Protein AF-A0A316MW71-F1 (afdb_monomer)

Structure (mmCIF, N/CA/C/O backbone):
data_AF-A0A316MW71-F1
#
_entry.id   AF-A0A316MW71-F1
#
loop_
_atom_site.group_PDB
_atom_site.id
_atom_site.type_symbol
_atom_site.label_atom_id
_atom_site.label_alt_id
_atom_site.label_comp_id
_atom_site.label_asym_id
_atom_site.label_entity_id
_atom_site.label_seq_id
_atom_site.pdbx_PDB_ins_code
_atom_site.Cartn_x
_atom_site.Cartn_y
_atom_site.Cartn_z
_atom_site.occupancy
_atom_site.B_iso_or_equiv
_atom_site.auth_seq_id
_atom_site.auth_comp_id
_atom_site.auth_asym_id
_atom_site.auth_atom_id
_atom_site.pdbx_PDB_model_num
ATOM 1 N N . MET A 1 1 ? 7.288 13.071 9.349 1.00 50.22 1 MET A N 1
ATOM 2 C CA . MET A 1 1 ? 6.343 13.592 10.364 1.00 50.22 1 MET A CA 1
ATOM 3 C C . MET A 1 1 ? 4.946 13.587 9.748 1.00 50.22 1 MET A C 1
ATOM 5 O O . MET A 1 1 ? 4.820 14.077 8.633 1.00 50.22 1 MET A O 1
ATOM 9 N N . ARG A 1 2 ? 3.934 12.971 10.376 1.00 69.62 2 ARG A N 1
ATOM 10 C CA . ARG A 1 2 ? 2.557 12.986 9.843 1.00 69.62 2 ARG A CA 1
ATOM 11 C C . ARG A 1 2 ? 1.861 14.287 10.246 1.00 69.62 2 ARG A C 1
ATOM 13 O O . ARG A 1 2 ? 2.063 14.761 11.362 1.00 69.62 2 ARG A O 1
ATOM 20 N N . ASN A 1 3 ? 1.105 14.881 9.326 1.00 81.69 3 ASN A N 1
ATOM 21 C CA . ASN A 1 3 ? 0.401 16.134 9.576 1.00 81.69 3 ASN A CA 1
ATOM 22 C C . ASN A 1 3 ? -0.842 15.856 10.434 1.00 81.69 3 ASN A C 1
ATOM 24 O O . ASN A 1 3 ? -1.667 15.034 10.049 1.00 81.69 3 ASN A O 1
ATOM 28 N N . VAL A 1 4 ? -0.943 16.516 11.584 1.00 87.50 4 VAL A N 1
ATOM 29 C CA . VAL A 1 4 ? -2.042 16.375 12.553 1.00 87.50 4 VAL A CA 1
ATOM 30 C C . VAL A 1 4 ? -2.410 17.751 13.093 1.00 87.50 4 VAL A C 1
ATOM 32 O O . VAL A 1 4 ? -1.572 18.668 13.090 1.00 87.50 4 VAL A O 1
ATOM 35 N N . SER A 1 5 ? -3.644 17.904 13.569 1.00 90.62 5 SER A N 1
ATOM 36 C CA . SER A 1 5 ? -4.116 19.194 14.069 1.00 90.62 5 SER A CA 1
ATOM 37 C C . SER A 1 5 ? -3.374 19.645 15.335 1.00 90.62 5 SER A C 1
ATOM 39 O O . SER A 1 5 ? -2.748 18.861 16.053 1.00 90.62 5 SER A O 1
ATOM 41 N N . ASN A 1 6 ? -3.463 20.939 15.657 1.00 91.56 6 ASN A N 1
ATOM 42 C CA . ASN A 1 6 ? -2.977 21.429 16.950 1.00 91.56 6 ASN A CA 1
ATOM 43 C C . ASN A 1 6 ? -3.787 20.833 18.112 1.00 91.56 6 ASN A C 1
ATOM 45 O O . ASN A 1 6 ? -3.214 20.544 19.155 1.00 91.56 6 ASN A O 1
ATOM 49 N N . GLY A 1 7 ? -5.088 20.580 17.918 1.00 91.19 7 GLY A N 1
ATOM 50 C CA . GLY A 1 7 ? -5.926 19.891 18.903 1.00 91.19 7 GLY A CA 1
ATOM 51 C C . GLY A 1 7 ? -5.411 18.483 19.206 1.00 91.19 7 GLY A C 1
ATOM 52 O O . GLY A 1 7 ? -5.312 18.108 20.375 1.00 91.19 7 GLY A O 1
ATOM 53 N N . PHE A 1 8 ? -4.982 17.750 18.175 1.00 91.31 8 PHE A N 1
ATOM 54 C CA . PHE A 1 8 ? -4.322 16.453 18.315 1.00 91.31 8 PHE A CA 1
ATOM 55 C C . PHE A 1 8 ? -3.050 16.564 19.150 1.00 91.31 8 PHE A C 1
ATOM 57 O O . PHE A 1 8 ? -2.921 15.868 20.154 1.00 91.31 8 PHE A O 1
ATOM 64 N N . LYS A 1 9 ? -2.134 17.470 18.776 1.00 91.25 9 LYS A N 1
ATOM 65 C CA . LYS A 1 9 ? -0.856 17.676 19.484 1.00 91.25 9 LYS A CA 1
ATOM 66 C C . LYS A 1 9 ? -1.071 18.025 20.957 1.00 91.25 9 LYS A C 1
ATOM 68 O O . LYS A 1 9 ? -0.467 17.382 21.810 1.00 91.25 9 LYS A O 1
ATOM 73 N N . ASN A 1 10 ? -1.973 18.965 21.239 1.00 92.69 10 ASN A N 1
ATOM 74 C CA . ASN A 1 10 ? -2.285 19.422 22.594 1.00 92.69 10 ASN A CA 1
ATOM 75 C C . ASN A 1 10 ? -2.920 18.306 23.434 1.00 92.69 10 ASN A C 1
ATOM 77 O O . ASN A 1 10 ? -2.501 18.053 24.559 1.00 92.69 10 ASN A O 1
ATOM 81 N N . THR A 1 11 ? -3.901 17.582 22.883 1.00 91.56 11 THR A N 1
ATOM 82 C CA . THR A 1 11 ? -4.542 16.462 23.598 1.00 91.56 11 THR A CA 1
ATOM 83 C C . THR A 1 11 ? -3.527 15.355 23.890 1.00 91.56 11 THR A C 1
ATOM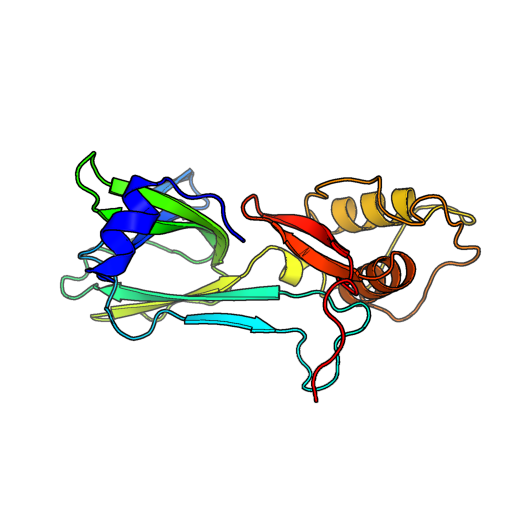 85 O O . THR A 1 11 ? -3.557 14.741 24.958 1.00 91.56 11 THR A O 1
ATOM 88 N N . MET A 1 12 ? -2.570 15.151 22.980 1.00 91.75 12 MET A N 1
ATOM 89 C CA . MET A 1 12 ? -1.476 14.199 23.143 1.00 91.75 12 MET A CA 1
ATOM 90 C C . MET A 1 12 ? -0.615 14.497 24.382 1.00 91.75 12 MET A C 1
ATOM 92 O O . MET A 1 12 ? -0.067 13.572 24.972 1.00 91.75 12 MET A O 1
ATOM 96 N N . GLU A 1 13 ? -0.471 15.753 24.806 1.00 91.56 13 GLU A N 1
ATOM 97 C CA . GLU A 1 13 ? 0.353 16.101 25.975 1.00 91.56 13 GLU A CA 1
ATOM 98 C C . GLU A 1 13 ? -0.141 15.439 27.269 1.00 91.56 13 GLU A C 1
ATOM 100 O O . GLU A 1 13 ? 0.659 15.157 28.160 1.00 91.56 13 GLU A O 1
ATOM 105 N N . THR A 1 14 ? -1.441 15.138 27.352 1.00 91.25 14 THR A N 1
ATOM 106 C CA . THR A 1 14 ? -2.078 14.576 28.554 1.00 91.25 14 THR A CA 1
ATOM 107 C C . THR A 1 14 ? -2.676 13.187 28.344 1.00 91.25 14 THR A C 1
ATOM 109 O O . THR A 1 14 ? -2.780 12.425 29.307 1.00 91.25 14 THR A O 1
ATOM 112 N N . ARG A 1 15 ? -3.048 12.822 27.110 1.00 90.94 15 ARG A N 1
ATOM 113 C CA . ARG A 1 15 ? -3.657 11.523 26.794 1.00 90.94 15 ARG A CA 1
ATOM 114 C C . ARG A 1 15 ? -2.961 10.815 25.637 1.00 90.94 15 ARG A C 1
ATOM 116 O O . ARG A 1 15 ? -2.409 11.436 24.735 1.00 90.94 15 ARG A O 1
ATOM 123 N N . ARG A 1 16 ? -3.004 9.484 25.663 1.00 87.19 16 ARG A N 1
ATOM 124 C CA . ARG A 1 16 ? -2.445 8.592 24.628 1.00 87.19 16 ARG A CA 1
ATOM 125 C C . ARG A 1 16 ? -3.399 7.429 24.318 1.00 87.19 16 ARG A C 1
ATOM 127 O O . ARG A 1 16 ? -2.958 6.364 23.899 1.00 87.19 16 ARG A O 1
ATOM 134 N N . ASP A 1 17 ? -4.693 7.606 24.575 1.00 88.19 17 ASP A N 1
ATOM 135 C CA . ASP A 1 17 ? -5.758 6.610 24.398 1.00 88.19 17 ASP A CA 1
ATOM 136 C C . ASP A 1 17 ? -6.209 6.493 22.932 1.00 88.19 17 ASP A C 1
ATOM 138 O O . ASP A 1 17 ? -7.394 6.577 22.609 1.00 88.19 17 ASP A O 1
ATOM 142 N N . PHE A 1 18 ? -5.243 6.295 22.034 1.00 89.31 18 PHE A N 1
ATOM 143 C CA . PHE A 1 18 ? -5.508 6.032 20.624 1.00 89.31 18 PHE A CA 1
ATOM 144 C C . PHE A 1 18 ? -6.230 4.697 20.435 1.00 89.31 18 PHE A C 1
ATOM 146 O O . PHE A 1 18 ? -6.027 3.747 21.195 1.00 89.31 18 PHE A O 1
ATOM 153 N N . TYR A 1 19 ? -7.022 4.600 19.373 1.00 89.06 19 TYR A N 1
ATOM 154 C CA . TYR A 1 19 ? -7.657 3.348 18.971 1.00 89.06 19 TYR A CA 1
ATOM 155 C C . TYR A 1 19 ? -7.616 3.171 17.456 1.00 89.06 19 TYR A C 1
ATOM 157 O O . TYR A 1 19 ? -7.348 4.108 16.709 1.00 89.06 19 TYR A O 1
ATOM 165 N N . SER A 1 20 ? -7.837 1.939 17.006 1.00 90.19 20 SER A N 1
ATOM 166 C CA . SER A 1 20 ? -7.873 1.611 15.581 1.00 90.19 20 SER A CA 1
ATOM 167 C C . SER A 1 20 ? -9.304 1.615 15.059 1.00 90.19 20 SER A C 1
ATOM 169 O O . SER A 1 20 ? -10.229 1.192 15.756 1.00 90.19 20 SER A O 1
ATOM 171 N N . ARG A 1 21 ? -9.465 2.045 13.810 1.00 93.50 21 ARG A N 1
ATOM 172 C CA . ARG A 1 21 ? -10.666 1.815 13.005 1.00 93.50 21 ARG A CA 1
ATOM 173 C C . ARG A 1 21 ? -10.240 1.192 11.686 1.00 93.50 21 ARG A C 1
ATOM 175 O O . ARG A 1 21 ? -9.280 1.658 11.077 1.00 93.50 21 ARG A O 1
ATOM 182 N N . ALA A 1 22 ? -10.936 0.157 11.241 1.00 94.62 22 ALA A N 1
ATOM 183 C CA . ALA A 1 22 ? -10.665 -0.492 9.967 1.00 94.62 22 ALA A CA 1
ATOM 184 C C . ALA A 1 22 ? -11.939 -0.575 9.135 1.00 94.62 22 ALA A C 1
ATOM 186 O O . ALA A 1 22 ? -13.009 -0.885 9.657 1.00 94.62 22 ALA A O 1
ATOM 187 N N . VAL A 1 23 ? -11.809 -0.310 7.842 1.00 96.25 23 VAL A N 1
ATOM 188 C CA . VAL A 1 23 ? -12.887 -0.476 6.867 1.00 96.25 23 VAL A CA 1
ATOM 189 C C . VAL A 1 23 ? -12.460 -1.567 5.904 1.00 96.25 23 VAL A C 1
ATOM 191 O O . VAL A 1 23 ? -11.527 -1.358 5.131 1.00 96.25 23 VAL A O 1
ATOM 194 N N . PHE A 1 24 ? -13.109 -2.721 5.991 1.00 95.25 24 PHE A N 1
ATOM 195 C CA . PHE A 1 24 ? -12.932 -3.832 5.069 1.00 95.25 24 PHE A CA 1
ATOM 196 C C . PHE A 1 24 ? -13.889 -3.680 3.894 1.00 95.25 24 PHE A C 1
ATOM 198 O O . PHE A 1 24 ? -15.068 -3.400 4.106 1.00 95.25 24 PHE A O 1
ATOM 205 N N . THR A 1 25 ? -13.386 -3.920 2.688 1.00 96.75 25 THR A N 1
ATOM 206 C CA . THR A 1 25 ? -14.177 -4.088 1.467 1.00 96.75 25 THR A CA 1
ATOM 207 C C . THR A 1 25 ? -13.874 -5.467 0.901 1.00 96.75 25 THR A C 1
ATOM 209 O O . THR A 1 25 ? -12.726 -5.755 0.541 1.00 96.75 25 THR A O 1
ATOM 212 N N . PHE A 1 26 ? -14.892 -6.319 0.862 1.00 94.44 26 PHE A N 1
ATOM 213 C CA . PHE A 1 26 ? -14.798 -7.705 0.417 1.00 94.44 26 PHE A CA 1
ATOM 214 C C . PHE A 1 26 ? -14.839 -7.805 -1.118 1.00 94.44 26 PHE A C 1
ATOM 216 O O . PHE A 1 26 ? -15.263 -6.859 -1.788 1.00 94.44 26 PHE A O 1
ATOM 223 N N . PRO A 1 27 ? -14.390 -8.930 -1.710 1.00 92.69 27 PRO A N 1
ATOM 224 C CA . PRO A 1 27 ? -14.367 -9.101 -3.167 1.00 92.69 27 PRO A CA 1
ATOM 225 C C . PRO A 1 27 ? -15.732 -8.986 -3.864 1.00 92.69 27 PRO A C 1
ATOM 227 O O . PRO A 1 27 ? -15.785 -8.660 -5.048 1.00 92.69 27 PRO A O 1
ATOM 230 N N . ASP A 1 28 ? -16.825 -9.253 -3.151 1.00 92.56 28 ASP A N 1
ATOM 231 C CA . ASP A 1 28 ? -18.207 -9.086 -3.622 1.00 92.56 28 ASP A CA 1
ATOM 232 C C . ASP A 1 28 ? -18.717 -7.633 -3.539 1.00 92.56 28 ASP A C 1
ATOM 234 O O . ASP A 1 28 ? -19.776 -7.319 -4.083 1.00 92.56 28 ASP A O 1
ATOM 238 N N . GLY A 1 29 ? -17.938 -6.734 -2.931 1.00 92.19 29 GLY A N 1
ATOM 239 C CA . GLY A 1 29 ? -18.254 -5.319 -2.756 1.00 92.19 29 GLY A CA 1
ATOM 240 C C . GLY A 1 29 ? -18.885 -4.973 -1.407 1.00 92.19 29 GLY A C 1
ATOM 241 O O . GLY A 1 29 ? -19.092 -3.782 -1.142 1.00 92.19 29 GLY A O 1
ATOM 242 N N . ASP A 1 30 ? -19.153 -5.961 -0.549 1.00 93.44 30 ASP A N 1
ATOM 243 C CA . ASP A 1 30 ? -19.664 -5.703 0.793 1.00 93.44 30 ASP A CA 1
ATOM 244 C C . ASP A 1 30 ? -18.623 -4.972 1.644 1.00 93.44 30 ASP A C 1
ATOM 246 O O . ASP A 1 30 ? -17.412 -5.070 1.429 1.00 93.44 30 ASP A O 1
ATOM 250 N N . ASN A 1 31 ? -19.099 -4.205 2.628 1.00 95.12 31 ASN A N 1
ATOM 251 C CA . ASN A 1 31 ? -18.239 -3.434 3.517 1.00 95.12 31 ASN A CA 1
ATOM 252 C C . ASN A 1 31 ? -18.507 -3.767 4.984 1.00 95.12 31 ASN A C 1
ATOM 254 O O . ASN A 1 31 ? -19.655 -3.784 5.424 1.00 95.12 31 ASN A O 1
ATOM 258 N N . LEU A 1 32 ? -17.434 -3.923 5.760 1.00 94.56 32 LEU A N 1
ATOM 259 C CA . LEU A 1 32 ? -17.479 -4.092 7.212 1.00 94.56 32 LEU A CA 1
ATOM 260 C C . LEU A 1 32 ? -16.589 -3.043 7.877 1.00 94.56 32 LEU A C 1
ATOM 262 O O . LEU A 1 32 ? -15.394 -2.957 7.607 1.00 94.56 32 LEU A O 1
ATOM 266 N N . THR A 1 33 ? -17.168 -2.243 8.770 1.00 95.31 33 THR A N 1
ATOM 267 C CA . THR A 1 33 ? -16.415 -1.267 9.568 1.00 95.31 33 THR A CA 1
ATOM 268 C C . THR A 1 33 ? -16.252 -1.781 10.989 1.00 95.31 33 THR A C 1
ATOM 270 O O . THR A 1 33 ? -17.240 -2.032 11.672 1.00 95.31 33 THR A O 1
ATOM 273 N N . LEU A 1 34 ? -15.003 -1.896 11.431 1.00 93.00 34 LEU A N 1
ATOM 274 C CA . LEU A 1 34 ? -14.622 -2.278 12.788 1.00 93.00 34 LEU A CA 1
ATOM 275 C C . LEU A 1 34 ? -14.019 -1.067 13.502 1.00 93.00 34 LEU A C 1
ATOM 277 O O . LEU A 1 34 ? -13.207 -0.343 12.918 1.00 93.00 34 LEU A O 1
ATOM 281 N N . GLY A 1 35 ? -14.407 -0.838 14.753 1.00 89.62 35 GLY A N 1
ATOM 282 C CA . GLY A 1 35 ? -13.963 0.293 15.557 1.00 89.62 35 GLY A CA 1
ATOM 283 C C . GLY A 1 35 ? -13.361 -0.133 16.892 1.00 89.62 35 GLY A C 1
ATOM 284 O O . GLY A 1 35 ? -12.842 -1.235 17.068 1.00 89.62 35 GLY A O 1
ATOM 285 N N . LYS A 1 36 ? -13.422 0.789 17.857 1.00 86.94 36 LYS A N 1
ATOM 286 C CA . LYS A 1 36 ? -12.770 0.669 19.167 1.00 86.94 36 LYS A CA 1
ATOM 287 C C . LYS A 1 36 ? -13.164 -0.590 19.948 1.00 86.94 36 LYS A C 1
ATOM 289 O O . LYS A 1 36 ? -12.326 -1.120 20.667 1.00 86.94 36 LYS A O 1
ATOM 294 N N . SER A 1 37 ? -14.414 -1.045 19.845 1.00 84.31 37 SER A N 1
ATOM 295 C CA . SER A 1 37 ? -14.918 -2.219 20.573 1.00 84.31 37 SER A CA 1
ATOM 296 C C . SER A 1 37 ? -14.548 -3.554 19.928 1.00 84.31 37 SER A C 1
ATOM 298 O O . SER A 1 37 ? -14.568 -4.582 20.605 1.00 84.31 37 SER A O 1
ATOM 300 N N . GLU A 1 38 ? -14.203 -3.549 18.642 1.00 80.06 38 GLU A N 1
ATOM 301 C CA . GLU A 1 38 ? -13.959 -4.762 17.860 1.00 80.06 38 GLU A CA 1
ATOM 302 C C . GLU A 1 38 ? -12.482 -5.177 17.862 1.00 80.06 38 GLU A C 1
ATOM 304 O O . GLU A 1 38 ? -12.186 -6.359 17.681 1.00 80.06 38 GLU A O 1
ATOM 309 N N . PHE A 1 39 ? -11.560 -4.238 18.098 1.00 74.06 39 PHE A N 1
ATOM 310 C CA . PHE A 1 39 ? -10.125 -4.512 18.175 1.00 74.06 39 PHE A CA 1
ATOM 311 C C . PHE A 1 39 ? -9.659 -4.761 19.610 1.00 74.06 39 PHE A C 1
ATOM 313 O O . PHE A 1 39 ? -9.840 -3.925 20.496 1.00 74.06 39 PHE A O 1
ATOM 320 N N . SER A 1 40 ? -8.986 -5.893 19.840 1.00 54.34 40 SER A N 1
ATOM 321 C CA . SER A 1 40 ? -8.320 -6.141 21.121 1.00 54.34 40 SER A CA 1
ATOM 322 C C . SER A 1 40 ? -7.097 -5.230 21.293 1.00 54.34 40 SER A C 1
ATOM 324 O O . SER A 1 40 ? -6.315 -5.030 20.366 1.00 54.34 40 SER A O 1
ATOM 326 N N . ILE A 1 41 ? -6.899 -4.710 22.511 1.00 42.22 41 ILE A N 1
ATOM 327 C CA . ILE A 1 41 ? -5.781 -3.815 22.884 1.00 42.22 41 ILE A CA 1
ATOM 328 C C . ILE A 1 41 ? -4.405 -4.507 22.728 1.00 42.22 41 ILE A C 1
ATOM 330 O O . ILE A 1 41 ? -3.379 -3.843 22.615 1.00 42.22 41 ILE A O 1
ATOM 334 N N . SER A 1 42 ? -4.367 -5.840 22.665 1.00 40.91 42 SER A N 1
ATOM 335 C CA . SER A 1 42 ? -3.160 -6.646 22.452 1.00 40.91 42 SER A CA 1
ATOM 336 C C . SER A 1 42 ? -3.255 -7.459 21.158 1.00 40.91 42 SER A C 1
ATOM 338 O O . SER A 1 42 ? -4.266 -8.126 20.937 1.00 40.91 42 SER A O 1
ATOM 340 N N . GLY A 1 43 ? -2.195 -7.443 20.342 1.00 35.28 43 GLY A N 1
ATOM 341 C CA . GLY A 1 43 ? -2.045 -8.298 19.151 1.00 35.28 43 GLY A CA 1
ATOM 342 C C . GLY A 1 43 ? -1.989 -7.560 17.810 1.00 35.28 43 GLY A C 1
ATOM 343 O O . GLY A 1 43 ? -1.575 -8.155 16.820 1.00 35.28 43 GLY A O 1
ATOM 344 N N . ASN A 1 44 ? -2.329 -6.269 17.776 1.00 44.34 44 ASN A N 1
ATOM 345 C CA . ASN A 1 44 ? -2.184 -5.460 16.568 1.00 44.34 44 ASN A CA 1
ATOM 346 C C . ASN A 1 44 ? -0.767 -4.881 16.509 1.00 44.34 44 ASN A C 1
ATOM 348 O O . ASN A 1 44 ? -0.358 -4.113 17.380 1.00 44.34 44 ASN A O 1
ATOM 352 N N . GLY A 1 45 ? -0.013 -5.277 15.490 1.00 43.44 45 GLY A N 1
ATOM 353 C CA . GLY A 1 45 ? 1.341 -4.803 15.233 1.00 43.44 45 GLY A CA 1
ATOM 354 C C . GLY A 1 45 ? 1.479 -4.404 13.773 1.00 43.44 45 GLY A C 1
ATOM 355 O O . GLY A 1 45 ? 0.966 -5.095 12.8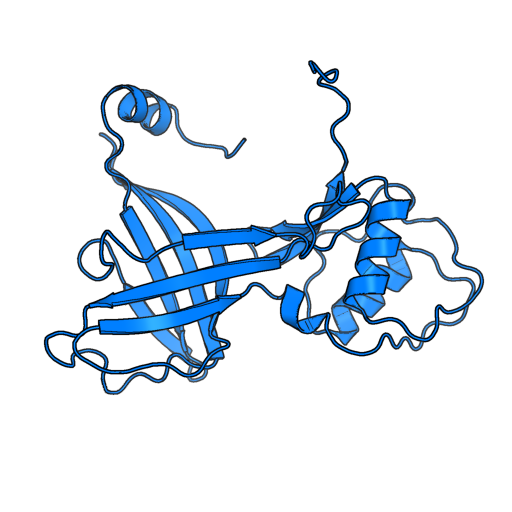93 1.00 43.44 45 GLY A O 1
ATOM 356 N N . ILE A 1 46 ? 2.164 -3.288 13.536 1.00 50.81 46 ILE A N 1
ATOM 357 C CA . ILE A 1 46 ? 2.668 -2.919 12.215 1.00 50.81 46 ILE A CA 1
ATOM 358 C C . ILE A 1 46 ? 4.145 -3.277 12.226 1.00 50.81 46 ILE A C 1
ATOM 360 O O . ILE A 1 46 ? 4.892 -2.783 13.074 1.00 50.81 46 ILE A O 1
ATOM 364 N N . VAL A 1 47 ? 4.554 -4.149 11.313 1.00 56.31 47 VAL A N 1
ATOM 365 C CA . VAL A 1 47 ? 5.971 -4.413 11.074 1.00 56.31 47 VAL A CA 1
ATOM 366 C C . VAL A 1 47 ? 6.342 -3.758 9.755 1.00 56.31 47 VAL A C 1
ATOM 368 O O . VAL A 1 47 ? 5.829 -4.141 8.704 1.00 56.31 47 VAL A O 1
ATOM 371 N N . ASP A 1 48 ? 7.255 -2.793 9.841 1.00 55.56 48 ASP A N 1
ATOM 372 C CA . ASP A 1 48 ? 7.955 -2.215 8.699 1.00 55.56 48 ASP A CA 1
ATOM 373 C C . ASP A 1 48 ? 9.359 -2.828 8.672 1.00 55.56 48 ASP A C 1
ATOM 375 O O . ASP A 1 48 ? 10.128 -2.683 9.626 1.00 55.56 48 ASP A O 1
ATOM 379 N N . GLY A 1 49 ? 9.707 -3.545 7.601 1.00 50.91 49 GLY A N 1
ATOM 380 C CA . GLY A 1 49 ? 10.986 -4.250 7.533 1.00 50.91 49 GLY A CA 1
ATOM 381 C C . GLY A 1 49 ? 11.518 -4.423 6.115 1.00 50.91 49 GLY A C 1
ATOM 382 O O . GLY A 1 49 ? 10.776 -4.704 5.180 1.00 50.91 49 GLY A O 1
ATOM 383 N N . ALA A 1 50 ? 12.839 -4.296 5.971 1.00 54.66 50 ALA A N 1
ATOM 384 C CA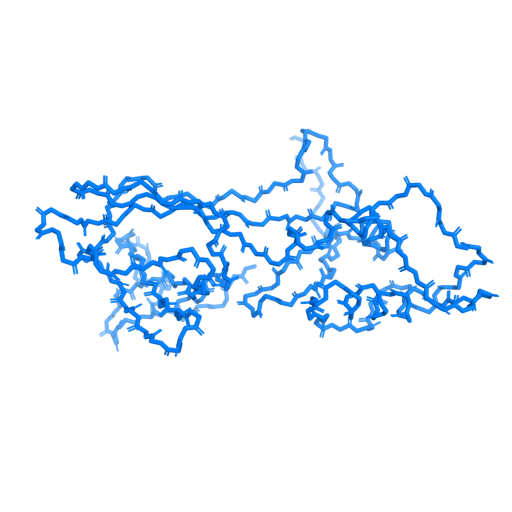 . ALA A 1 50 ? 13.573 -4.581 4.734 1.00 54.66 50 ALA A CA 1
ATOM 385 C C . ALA A 1 50 ? 13.971 -6.068 4.592 1.00 54.66 50 ALA A C 1
ATOM 387 O O . ALA A 1 50 ? 14.681 -6.430 3.660 1.00 54.66 50 ALA A O 1
ATOM 388 N N . GLY A 1 51 ? 13.579 -6.923 5.546 1.00 47.94 51 GLY A N 1
ATOM 389 C CA . GLY A 1 51 ? 13.945 -8.345 5.580 1.00 47.94 51 GLY A CA 1
ATOM 390 C C . GLY A 1 51 ? 15.395 -8.648 5.994 1.00 47.94 51 GLY A C 1
ATOM 391 O O . GLY A 1 51 ? 15.777 -9.814 6.009 1.00 47.94 51 GLY A O 1
ATOM 392 N N . SER A 1 52 ? 16.211 -7.644 6.351 1.00 45.88 52 SER A N 1
ATOM 393 C CA . SER A 1 52 ? 17.588 -7.830 6.841 1.00 45.88 52 SER A CA 1
ATOM 394 C C . SER A 1 52 ? 17.965 -6.826 7.944 1.00 45.88 52 SER A C 1
ATOM 396 O O . SER A 1 52 ? 17.414 -5.729 7.992 1.00 45.88 52 SER A O 1
ATOM 398 N N . ASN A 1 53 ? 18.919 -7.196 8.814 1.00 48.12 53 ASN A N 1
ATOM 399 C CA . ASN A 1 53 ? 19.471 -6.344 9.887 1.00 48.12 53 ASN A CA 1
ATOM 400 C C . ASN A 1 53 ? 20.602 -5.400 9.408 1.00 48.12 53 ASN A C 1
ATOM 402 O O . ASN A 1 53 ? 21.264 -4.768 10.230 1.00 48.12 53 ASN A O 1
ATOM 406 N N . ALA A 1 54 ? 20.881 -5.342 8.101 1.00 52.03 54 ALA A N 1
ATOM 407 C CA . ALA A 1 54 ? 21.889 -4.455 7.517 1.00 52.03 54 ALA A CA 1
ATOM 408 C C . ALA A 1 54 ? 21.265 -3.103 7.135 1.00 52.03 54 ALA A C 1
ATOM 410 O O . ALA A 1 54 ? 20.056 -3.027 6.928 1.00 52.03 54 ALA A O 1
ATOM 411 N N . PHE A 1 55 ? 22.076 -2.041 7.018 1.00 54.59 55 PHE A N 1
ATOM 412 C CA . PHE A 1 55 ? 21.596 -0.737 6.545 1.00 54.59 55 PHE A CA 1
ATOM 413 C C . PHE A 1 55 ? 20.952 -0.912 5.157 1.00 54.59 55 PHE A C 1
ATOM 415 O O . PHE A 1 55 ? 21.660 -1.284 4.215 1.00 54.59 55 PHE A O 1
ATOM 422 N N . PRO A 1 56 ? 19.629 -0.715 5.015 1.00 62.50 56 PRO A N 1
ATOM 423 C CA . PRO A 1 56 ? 18.943 -1.041 3.778 1.00 62.50 56 PRO A CA 1
ATOM 424 C C . PRO A 1 56 ? 19.278 0.009 2.719 1.00 62.50 56 PRO A C 1
ATOM 426 O O . PRO A 1 56 ? 18.756 1.124 2.760 1.00 62.50 56 PRO A O 1
ATOM 429 N N . LEU A 1 57 ? 20.162 -0.348 1.785 1.00 73.56 57 LEU A N 1
ATOM 430 C CA . LEU A 1 57 ? 20.418 0.438 0.582 1.00 73.56 57 LEU A CA 1
ATOM 431 C C . LEU A 1 57 ? 19.533 -0.075 -0.551 1.00 73.56 57 LEU A C 1
ATOM 433 O O . LEU A 1 57 ? 19.706 -1.208 -0.994 1.00 73.56 57 LEU A O 1
ATOM 437 N N . GLY A 1 58 ? 18.592 0.748 -1.016 1.00 81.12 58 GLY A N 1
ATOM 438 C CA . GLY A 1 58 ? 17.659 0.353 -2.070 1.00 81.12 58 GLY A CA 1
ATOM 439 C C . GLY A 1 58 ? 16.716 -0.760 -1.636 1.00 81.12 58 GLY A C 1
ATOM 440 O O . GLY A 1 58 ? 16.400 -1.643 -2.426 1.00 81.12 58 GLY A O 1
ATOM 441 N N . ALA A 1 59 ? 16.287 -0.777 -0.377 1.00 87.12 59 ALA A N 1
ATOM 442 C CA . ALA A 1 59 ? 15.297 -1.747 0.064 1.00 87.12 59 ALA A CA 1
ATOM 443 C C . ALA A 1 59 ? 13.894 -1.374 -0.413 1.00 87.12 59 ALA A C 1
ATOM 445 O O . ALA A 1 59 ? 13.548 -0.199 -0.559 1.00 87.12 59 ALA A O 1
ATOM 446 N N . VAL A 1 60 ? 13.064 -2.402 -0.571 1.00 91.25 60 VAL A N 1
ATOM 447 C CA . VAL A 1 60 ? 11.620 -2.266 -0.765 1.00 91.25 60 VAL A CA 1
ATOM 448 C C . VAL A 1 60 ? 10.935 -2.639 0.544 1.00 91.25 60 VAL A C 1
ATOM 450 O O . VAL A 1 60 ? 10.885 -3.812 0.920 1.00 91.25 60 VAL A O 1
ATOM 453 N N . ILE A 1 61 ? 10.472 -1.624 1.269 1.00 88.81 61 ILE A N 1
ATOM 454 C CA . ILE A 1 61 ? 9.946 -1.743 2.630 1.00 88.81 61 ILE A CA 1
ATOM 455 C C . ILE A 1 61 ? 8.473 -2.133 2.550 1.00 88.81 61 ILE A C 1
ATOM 457 O O . ILE A 1 61 ? 7.623 -1.275 2.313 1.00 88.81 61 ILE A O 1
ATOM 461 N N . ALA A 1 62 ? 8.194 -3.420 2.752 1.00 87.56 62 ALA A N 1
ATOM 462 C CA . ALA A 1 62 ? 6.835 -3.939 2.860 1.00 87.56 62 ALA A CA 1
ATOM 463 C C . ALA A 1 62 ? 6.258 -3.652 4.245 1.00 87.56 62 ALA A C 1
ATOM 465 O O . ALA A 1 62 ? 6.968 -3.765 5.251 1.00 87.56 62 ALA A O 1
ATOM 466 N N . LYS A 1 63 ? 4.962 -3.344 4.286 1.00 87.38 63 LYS A N 1
ATOM 467 C CA . LYS A 1 63 ? 4.206 -3.227 5.532 1.00 87.38 63 LYS A CA 1
ATOM 468 C C . LYS A 1 63 ? 3.299 -4.432 5.704 1.00 87.38 63 LYS A C 1
ATOM 470 O O . LYS A 1 63 ? 2.560 -4.805 4.790 1.00 87.38 63 LYS A O 1
ATOM 475 N N . GLN A 1 64 ? 3.317 -4.999 6.901 1.00 87.69 64 GLN A N 1
ATOM 476 C CA . GLN A 1 64 ? 2.385 -6.040 7.314 1.00 87.69 64 GLN A CA 1
ATOM 477 C C . GLN A 1 64 ? 1.631 -5.596 8.564 1.00 87.69 64 GLN A C 1
ATOM 479 O O . GLN A 1 64 ? 2.221 -5.049 9.498 1.00 87.69 64 GLN A O 1
ATOM 484 N N . VAL A 1 65 ? 0.329 -5.872 8.583 1.00 87.94 65 VAL A N 1
ATOM 485 C CA . VAL A 1 65 ? -0.558 -5.644 9.722 1.00 87.94 65 VAL A CA 1
ATOM 486 C C . VAL A 1 65 ? -1.175 -6.968 10.138 1.00 87.94 65 VAL A C 1
ATOM 488 O O . VAL A 1 65 ? -1.728 -7.692 9.312 1.00 87.94 65 VAL A O 1
ATOM 491 N N . THR A 1 66 ? -1.102 -7.276 11.429 1.00 88.00 66 THR A N 1
ATOM 492 C CA . THR A 1 66 ? -1.898 -8.355 12.030 1.00 88.00 66 THR A CA 1
ATOM 493 C C . THR A 1 66 ? -3.119 -7.751 12.704 1.00 88.00 66 THR A C 1
ATOM 495 O O . THR A 1 66 ? -2.983 -6.792 13.463 1.00 88.00 66 THR A O 1
ATOM 498 N N . PHE A 1 67 ? -4.292 -8.315 12.433 1.00 86.44 67 PHE A N 1
ATOM 499 C CA . PHE A 1 67 ? -5.546 -7.936 13.070 1.00 86.44 67 PHE A CA 1
ATOM 500 C C . PHE A 1 67 ? -6.006 -9.033 14.025 1.00 86.44 67 PHE A C 1
ATOM 502 O O . PHE A 1 67 ? -5.987 -10.215 13.679 1.00 86.44 67 PHE A O 1
ATOM 509 N N . SER A 1 68 ? -6.459 -8.620 15.207 1.00 88.38 68 SER A N 1
ATOM 510 C CA . SER A 1 68 ? -7.147 -9.463 16.185 1.00 88.38 68 SER A CA 1
ATOM 511 C C . SER A 1 68 ? -8.543 -8.892 16.444 1.00 88.38 68 SER A C 1
ATOM 513 O O . SER A 1 68 ? -8.687 -7.831 17.060 1.00 88.38 68 SER A O 1
ATOM 515 N N . ILE A 1 69 ? -9.560 -9.572 15.912 1.00 89.00 69 ILE A N 1
ATOM 516 C CA . ILE A 1 69 ? -10.956 -9.120 15.875 1.00 89.00 69 ILE A CA 1
ATOM 517 C C . ILE A 1 69 ? -11.775 -9.941 16.871 1.00 89.00 69 ILE A C 1
ATOM 519 O O . ILE A 1 69 ? -11.769 -11.172 16.818 1.00 89.00 69 ILE A O 1
ATOM 523 N N . ASN A 1 70 ? -12.506 -9.275 17.766 1.00 88.56 70 ASN A N 1
ATOM 524 C CA . ASN A 1 70 ? -13.422 -9.952 18.682 1.00 88.56 70 ASN A CA 1
ATOM 525 C C . ASN A 1 70 ? -14.577 -10.610 17.908 1.00 88.56 70 ASN A C 1
ATOM 527 O O . ASN A 1 70 ? -15.302 -9.935 17.181 1.00 88.56 70 ASN A O 1
ATOM 531 N N . ASN A 1 71 ? -14.756 -11.915 18.100 1.00 90.19 71 ASN A N 1
ATOM 532 C CA . ASN A 1 71 ? -15.813 -12.725 17.500 1.00 90.19 71 ASN A CA 1
ATOM 533 C C . ASN A 1 71 ? -16.460 -13.652 18.552 1.00 90.19 71 ASN A C 1
ATOM 535 O O . ASN A 1 71 ? -16.854 -14.779 18.259 1.00 90.19 71 ASN A O 1
ATOM 539 N N . ASP A 1 72 ? -16.528 -13.206 19.809 1.00 88.62 72 ASP A N 1
ATOM 540 C CA . ASP A 1 72 ? -17.054 -13.958 20.956 1.00 88.62 72 ASP A CA 1
ATOM 541 C C . ASP A 1 72 ? -18.487 -14.486 20.772 1.00 88.62 72 ASP A C 1
ATOM 543 O O . ASP A 1 72 ? -18.845 -15.512 21.353 1.00 88.62 72 ASP A O 1
ATOM 547 N N . ARG A 1 73 ? -19.296 -13.817 19.945 1.00 88.69 73 ARG A N 1
ATOM 548 C CA . ARG A 1 73 ? -20.676 -14.206 19.618 1.00 88.69 73 ARG A CA 1
ATOM 549 C C . ARG A 1 73 ? -20.809 -14.865 18.245 1.00 88.69 73 ARG A C 1
ATOM 551 O O . ARG A 1 73 ? -21.931 -15.147 17.833 1.00 88.69 73 ARG A O 1
ATOM 558 N N . GLY A 1 74 ? -19.706 -15.091 17.531 1.00 88.25 74 GLY A N 1
ATOM 559 C CA . GLY A 1 74 ? -19.734 -15.596 16.157 1.00 88.25 74 GLY A CA 1
ATOM 560 C C . GLY A 1 74 ? -20.320 -14.601 15.150 1.00 88.25 74 GLY A C 1
ATOM 561 O O . GLY A 1 74 ? -20.740 -15.005 14.071 1.00 88.25 74 GLY A O 1
ATOM 562 N N . GLN A 1 75 ? -20.364 -13.310 15.490 1.00 91.38 75 GLN A N 1
ATOM 563 C CA . GLN A 1 75 ? -20.994 -12.254 14.695 1.00 91.38 75 GLN A CA 1
ATOM 564 C C . GLN A 1 75 ? -20.359 -12.035 13.312 1.00 91.38 75 GLN A C 1
ATOM 566 O O . GLN A 1 75 ? -20.968 -11.376 12.473 1.00 91.38 75 GLN A O 1
ATOM 571 N N . TYR A 1 76 ? -19.162 -12.578 13.072 1.00 90.44 76 TYR A N 1
ATOM 572 C CA . TYR A 1 76 ? -18.452 -12.487 11.796 1.00 90.44 76 TYR A CA 1
ATOM 573 C C . TYR A 1 76 ? -18.248 -13.847 11.108 1.00 90.44 76 TYR A C 1
ATOM 575 O O . TYR A 1 76 ? -17.415 -13.955 10.213 1.00 90.44 76 TYR A O 1
ATOM 583 N N . ALA A 1 77 ? -18.983 -14.889 11.513 1.00 85.81 77 ALA A N 1
ATOM 584 C CA . ALA A 1 77 ? -18.802 -16.248 10.991 1.00 85.81 77 ALA A CA 1
ATOM 585 C C . ALA A 1 77 ? -19.082 -16.392 9.482 1.00 85.81 77 ALA A C 1
ATOM 587 O O . ALA A 1 77 ? -18.499 -17.266 8.847 1.00 85.81 77 ALA A O 1
ATOM 588 N N . ASP A 1 78 ? -19.940 -15.538 8.918 1.00 87.62 78 ASP A N 1
ATOM 589 C CA . ASP A 1 78 ? -20.320 -15.587 7.500 1.00 87.62 78 ASP A CA 1
ATOM 590 C C . ASP A 1 78 ? -19.393 -14.758 6.589 1.00 87.62 78 ASP A C 1
ATOM 592 O O . ASP A 1 78 ? -19.506 -14.828 5.366 1.00 87.62 78 ASP A O 1
ATOM 596 N N . TYR A 1 79 ? -18.465 -13.978 7.155 1.00 88.44 79 TYR A N 1
ATOM 597 C CA . TYR A 1 79 ? -17.514 -13.187 6.371 1.00 88.44 79 TYR A CA 1
ATOM 598 C C . TYR A 1 79 ? -16.296 -14.018 5.996 1.00 88.44 79 TYR A C 1
ATOM 600 O O . TYR A 1 79 ? -15.708 -14.650 6.865 1.00 88.44 79 TYR A O 1
ATOM 608 N N . SER A 1 80 ? -15.864 -13.930 4.737 1.00 90.44 80 SER A N 1
ATOM 609 C CA . SER A 1 80 ? -14.556 -14.403 4.267 1.00 90.44 80 SER A CA 1
ATOM 610 C C . SER A 1 80 ? -13.665 -13.195 3.985 1.00 90.44 80 SER A C 1
ATOM 612 O O . SER A 1 80 ? -13.747 -12.592 2.918 1.00 90.44 80 SER A O 1
ATOM 614 N N . PHE A 1 81 ? -12.802 -12.838 4.929 1.00 91.50 81 PHE A N 1
ATOM 615 C CA . PHE A 1 81 ? -11.857 -11.728 4.825 1.00 91.50 81 PHE A CA 1
ATOM 616 C C . PHE A 1 81 ? -10.709 -11.991 3.859 1.00 91.50 81 PHE A C 1
ATOM 618 O O . PHE A 1 81 ? -10.086 -11.026 3.425 1.00 91.50 81 PHE A O 1
ATOM 625 N N . TYR A 1 82 ? -10.405 -13.239 3.494 1.00 91.81 82 TYR A N 1
ATOM 626 C CA . TYR A 1 82 ? -9.376 -13.509 2.484 1.00 91.81 82 TYR A CA 1
ATOM 627 C C . TYR A 1 82 ? -9.632 -12.722 1.185 1.00 91.81 82 TYR A C 1
ATOM 629 O O . TYR A 1 82 ? -10.710 -12.794 0.595 1.00 91.81 82 TYR A O 1
ATOM 637 N N . GLY A 1 83 ? -8.627 -11.962 0.736 1.00 91.19 83 GLY A N 1
ATO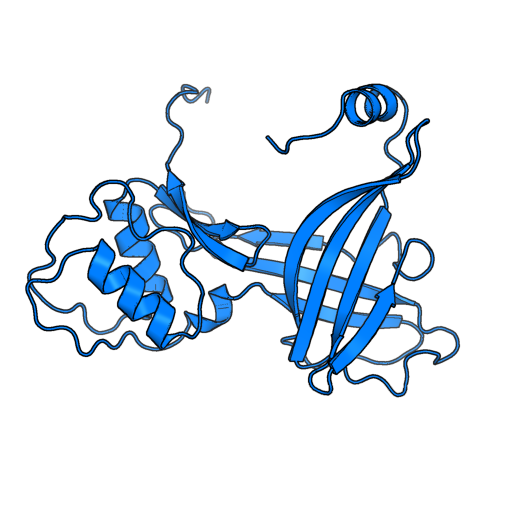M 638 C CA . GLY A 1 83 ? -8.729 -11.095 -0.439 1.00 91.19 83 GLY A CA 1
ATOM 639 C C . GLY A 1 83 ? -9.464 -9.769 -0.212 1.00 91.19 83 GLY A C 1
ATOM 640 O O . GLY A 1 83 ? -9.465 -8.932 -1.114 1.00 91.19 83 GLY A O 1
ATOM 641 N N . ALA A 1 84 ? -10.045 -9.532 0.969 1.00 94.31 84 ALA A N 1
ATOM 642 C CA . ALA A 1 84 ? -10.612 -8.234 1.306 1.00 94.31 84 ALA A CA 1
ATOM 643 C C . ALA A 1 84 ? -9.512 -7.165 1.351 1.00 94.31 84 ALA A C 1
ATOM 645 O O . ALA A 1 84 ? -8.405 -7.395 1.854 1.00 94.31 84 ALA A O 1
ATOM 646 N N . SER A 1 85 ? -9.838 -5.976 0.849 1.00 94.12 85 SER A N 1
ATOM 647 C CA . SER A 1 85 ? -9.026 -4.785 1.090 1.00 94.12 85 SER A CA 1
ATOM 648 C C . SER A 1 85 ? -9.411 -4.175 2.432 1.00 94.12 85 SER A C 1
ATOM 650 O O . SER A 1 85 ? -10.568 -4.255 2.842 1.00 94.12 85 SER A O 1
ATOM 652 N N . VAL A 1 86 ? -8.454 -3.572 3.128 1.00 93.62 86 VAL A N 1
ATOM 653 C CA . VAL A 1 86 ? -8.686 -2.915 4.411 1.00 93.62 86 VAL A CA 1
ATOM 654 C C . VAL A 1 86 ? -8.010 -1.557 4.445 1.00 93.62 86 VAL A C 1
ATOM 656 O O . VAL A 1 86 ? -6.804 -1.442 4.229 1.00 93.62 86 VAL A O 1
ATOM 659 N N . VAL A 1 87 ? -8.782 -0.521 4.761 1.00 95.25 87 VAL A N 1
ATOM 660 C CA . VAL A 1 87 ? -8.243 0.797 5.098 1.00 95.25 87 VAL A CA 1
ATOM 661 C C . VAL A 1 87 ? -8.166 0.923 6.612 1.00 95.25 87 VAL A C 1
ATOM 663 O O . VAL A 1 87 ? -9.191 0.892 7.293 1.00 95.25 87 VAL A O 1
ATOM 666 N N . LEU A 1 88 ? -6.949 1.070 7.136 1.00 93.69 88 LEU A N 1
ATOM 667 C CA . LEU A 1 88 ? -6.688 1.204 8.569 1.00 93.69 88 LEU A CA 1
ATOM 668 C C . LEU A 1 88 ? -6.492 2.673 8.948 1.00 93.69 88 LEU A C 1
ATOM 670 O O . LEU A 1 88 ? -5.744 3.397 8.289 1.00 93.69 88 LEU A O 1
ATOM 674 N N . TYR A 1 89 ? -7.097 3.083 10.056 1.00 93.06 89 TYR A N 1
ATOM 675 C CA . TYR A 1 89 ? -6.976 4.407 10.654 1.00 93.06 89 TYR A CA 1
ATOM 676 C C . TYR A 1 89 ? -6.511 4.305 12.108 1.00 93.06 89 TYR A C 1
ATOM 678 O O . TYR A 1 89 ? -6.943 3.420 12.849 1.00 93.06 89 TYR A O 1
ATOM 686 N N . LEU A 1 90 ? -5.664 5.250 12.518 1.00 91.19 90 LEU A N 1
ATOM 687 C CA . LEU A 1 90 ? -5.431 5.591 13.917 1.00 91.19 90 LEU A CA 1
ATOM 688 C C . LEU A 1 90 ? -6.376 6.734 14.275 1.00 91.19 90 LEU A C 1
ATOM 690 O O . LEU A 1 90 ? -6.313 7.801 13.668 1.00 91.19 90 LEU A O 1
ATOM 694 N N . CYS A 1 91 ? -7.231 6.510 15.257 1.00 92.31 91 CYS A N 1
ATOM 695 C CA . CYS A 1 91 ? -8.218 7.472 15.711 1.00 92.31 91 CYS A CA 1
ATOM 696 C C . CYS A 1 91 ? -7.804 8.040 17.070 1.00 92.31 91 CYS A C 1
ATOM 698 O O . CYS A 1 91 ? -7.299 7.317 17.938 1.00 92.31 91 CYS A O 1
ATOM 700 N N . PHE A 1 92 ? -8.039 9.337 17.256 1.00 93.06 92 PHE A N 1
ATOM 701 C CA . PHE A 1 92 ? -7.856 10.011 18.532 1.00 93.06 92 PHE A CA 1
ATOM 702 C C . PHE A 1 92 ? -9.026 10.942 18.802 1.00 93.06 92 PHE A C 1
ATOM 704 O O . PHE A 1 92 ? -9.308 11.847 18.017 1.00 93.06 92 PHE A O 1
ATOM 711 N N . ASP A 1 93 ? -9.703 10.725 19.923 1.00 93.31 93 ASP A N 1
ATOM 712 C CA . ASP A 1 93 ? -10.757 11.633 20.351 1.00 93.31 93 ASP A CA 1
ATOM 713 C C . ASP A 1 93 ? -10.103 12.908 20.904 1.00 93.31 93 ASP A C 1
ATOM 715 O O . ASP A 1 93 ? -9.268 12.863 21.810 1.00 93.31 93 ASP A O 1
ATOM 719 N N . ILE A 1 94 ? -10.469 14.052 20.344 1.00 93.56 94 ILE A N 1
ATOM 720 C CA . ILE A 1 94 ? -10.057 15.387 20.776 1.00 93.56 94 ILE A CA 1
ATOM 721 C C . ILE A 1 94 ? -11.308 16.211 21.099 1.00 93.56 94 ILE A C 1
ATOM 723 O O . ILE A 1 94 ? -12.435 15.780 20.863 1.00 93.56 94 ILE A O 1
ATOM 727 N N . GLU A 1 95 ? -11.134 17.410 21.653 1.00 90.38 95 GLU A N 1
ATOM 728 C CA . GLU A 1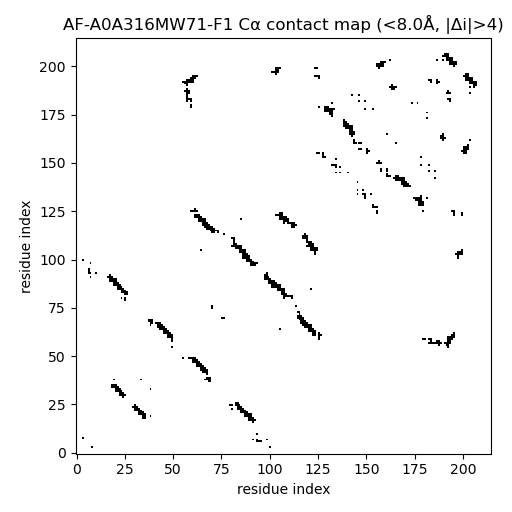 95 ? -12.264 18.250 22.081 1.00 90.38 95 GLU A CA 1
ATOM 729 C C . GLU A 1 95 ? -13.253 18.555 20.941 1.00 90.38 95 GLU A C 1
ATOM 731 O O . GLU A 1 95 ? -14.464 18.569 21.148 1.00 90.38 95 GLU A O 1
ATOM 736 N N . SER A 1 96 ? -12.750 18.738 19.717 1.00 91.50 96 SER A N 1
ATOM 737 C CA . SER A 1 96 ? -13.565 19.025 18.533 1.00 91.50 96 SER A CA 1
ATOM 738 C C . SER A 1 96 ? -14.176 17.788 17.858 1.00 91.50 96 SER A C 1
ATOM 740 O O . SER A 1 96 ? -14.827 17.939 16.825 1.00 91.50 96 SER A O 1
ATOM 742 N N . GLY A 1 97 ? -13.953 16.579 18.385 1.00 93.44 97 GLY A N 1
ATOM 743 C CA . GLY A 1 97 ? -14.423 15.314 17.807 1.00 93.44 97 GLY A CA 1
ATOM 744 C C . GLY A 1 97 ? -13.303 14.290 17.612 1.00 93.44 97 GLY A C 1
ATOM 745 O O . GLY A 1 97 ? -12.224 14.423 18.177 1.00 93.44 97 GLY A O 1
ATOM 746 N N . THR A 1 98 ? -13.545 13.255 16.811 1.00 94.19 98 THR A N 1
ATOM 747 C CA . THR A 1 98 ? -12.529 12.239 16.498 1.00 94.19 98 THR A CA 1
ATOM 748 C C . THR A 1 98 ? -11.687 12.680 15.304 1.00 94.19 98 THR A C 1
ATOM 750 O O . THR A 1 98 ? -12.215 12.919 14.219 1.00 94.19 98 THR A O 1
ATOM 753 N N . GLU A 1 99 ? -10.371 12.762 15.493 1.00 94.19 99 GLU A N 1
ATOM 754 C CA . GLU A 1 99 ? -9.413 12.925 14.400 1.00 94.19 99 GLU A CA 1
ATOM 755 C C . GLU A 1 99 ? -8.920 11.551 13.937 1.00 94.19 99 GLU A C 1
ATOM 757 O O . GLU A 1 99 ? -8.559 10.699 14.752 1.00 94.19 99 GLU A O 1
ATOM 762 N N . GLU A 1 100 ? -8.906 11.334 12.623 1.00 92.75 100 GLU A N 1
ATOM 763 C CA . GLU A 1 100 ? -8.551 10.055 12.015 1.00 92.75 100 GLU A CA 1
ATOM 764 C C . GLU A 1 100 ? -7.349 10.203 11.093 1.00 92.75 100 GLU A C 1
ATOM 766 O O . GLU A 1 100 ? -7.351 10.979 10.137 1.00 92.75 100 GLU A O 1
ATOM 771 N N . LEU A 1 101 ? -6.325 9.400 11.352 1.00 90.94 101 LEU A N 1
ATOM 772 C CA . LEU A 1 101 ? -5.108 9.364 10.567 1.00 90.94 101 LEU A CA 1
ATOM 773 C C . LEU A 1 101 ? -5.041 8.048 9.801 1.00 90.94 101 LEU A C 1
ATOM 775 O O . LEU A 1 101 ? -4.813 6.990 10.391 1.00 90.94 101 LEU A O 1
ATOM 779 N N . LYS A 1 102 ? -5.200 8.112 8.476 1.00 91.56 102 LYS A N 1
ATOM 780 C CA . LYS A 1 102 ? -5.063 6.938 7.609 1.00 91.56 102 LYS A CA 1
ATOM 781 C C . LYS A 1 102 ? -3.662 6.344 7.767 1.00 91.56 102 LYS A C 1
ATOM 783 O O . LYS A 1 102 ? -2.650 7.008 7.550 1.00 91.56 102 LYS A O 1
ATOM 788 N N . ILE A 1 103 ? -3.590 5.093 8.198 1.00 89.62 103 ILE A N 1
ATOM 789 C CA . ILE A 1 103 ? -2.345 4.338 8.344 1.00 89.62 103 ILE A CA 1
ATOM 790 C C . ILE A 1 103 ? -1.903 3.788 6.995 1.00 89.62 103 ILE A C 1
ATOM 792 O O . ILE A 1 103 ? -0.737 3.957 6.633 1.00 89.62 103 ILE A O 1
ATOM 796 N N . GLY A 1 104 ? -2.837 3.202 6.251 1.00 89.81 104 GLY A N 1
ATOM 797 C CA . GLY A 1 104 ? -2.612 2.674 4.913 1.00 89.81 104 GLY A CA 1
ATOM 798 C C . GLY A 1 104 ? -3.781 1.824 4.432 1.00 89.81 104 GLY A C 1
ATOM 799 O O . GLY A 1 104 ? -4.730 1.575 5.181 1.00 89.81 104 GLY A O 1
ATOM 800 N N . THR A 1 105 ? -3.676 1.381 3.184 1.00 92.31 105 THR A N 1
ATOM 801 C CA . THR A 1 105 ? -4.546 0.367 2.588 1.00 92.31 105 THR A CA 1
ATOM 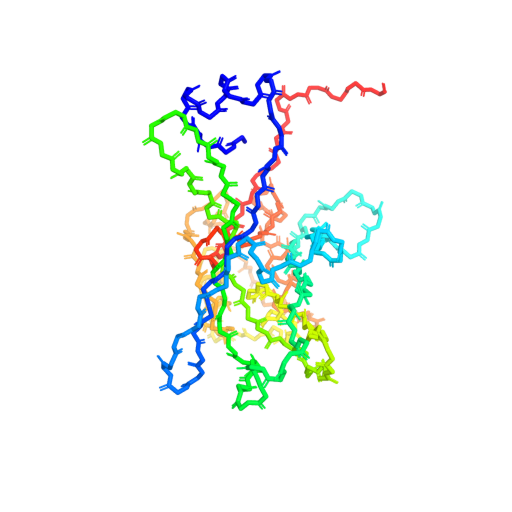802 C C . THR A 1 105 ? -3.765 -0.939 2.458 1.00 92.31 105 THR A C 1
ATOM 804 O O . THR A 1 105 ? -2.632 -0.930 1.980 1.00 92.31 105 THR A O 1
ATOM 807 N N . PHE A 1 106 ? -4.367 -2.048 2.877 1.00 92.56 106 PHE A N 1
ATOM 808 C CA . PHE A 1 106 ? -3.765 -3.383 2.877 1.00 92.56 106 PHE A CA 1
ATOM 809 C C . PHE A 1 106 ? -4.732 -4.403 2.271 1.00 92.56 106 PHE A C 1
ATOM 811 O O . PHE A 1 106 ? -5.917 -4.118 2.109 1.00 92.56 106 PHE A O 1
ATOM 818 N N . TYR A 1 107 ? -4.242 -5.606 1.990 1.00 92.38 107 TYR A N 1
ATOM 819 C CA . TYR A 1 107 ? -5.037 -6.740 1.524 1.00 92.38 107 TYR A CA 1
ATOM 820 C C . TYR A 1 107 ? -4.787 -7.948 2.406 1.00 92.38 107 TYR A C 1
ATOM 822 O O . TYR A 1 107 ? -3.640 -8.233 2.751 1.00 92.38 107 TYR A O 1
ATOM 830 N N . VAL A 1 108 ? -5.848 -8.662 2.769 1.00 91.69 108 VAL A N 1
ATOM 831 C CA . VAL A 1 108 ? -5.744 -9.882 3.574 1.00 91.69 108 VAL A CA 1
ATOM 832 C C . VAL A 1 108 ? -5.174 -11.009 2.714 1.00 91.69 108 VAL A C 1
ATOM 834 O O . VAL A 1 108 ? -5.799 -11.433 1.742 1.00 91.69 108 VAL A O 1
ATOM 837 N N . VAL A 1 109 ? -3.982 -11.489 3.075 1.00 85.06 109 VAL A N 1
ATOM 838 C CA . VAL A 1 109 ? -3.197 -12.449 2.270 1.00 85.06 109 VAL A CA 1
ATOM 839 C C . VAL A 1 109 ? -3.078 -13.837 2.900 1.00 85.06 109 VAL A C 1
ATOM 841 O O . VAL A 1 109 ? -2.670 -14.779 2.223 1.00 85.06 109 VAL A O 1
ATOM 844 N N . SER A 1 110 ? -3.433 -13.996 4.177 1.00 76.25 110 SER A N 1
ATOM 845 C CA . SER A 1 110 ? -3.412 -15.288 4.873 1.00 76.25 110 SER A CA 1
ATOM 846 C C . SER A 1 110 ? -4.830 -15.808 5.130 1.00 76.25 110 SER A C 1
ATOM 848 O O . SER A 1 110 ? -5.697 -14.998 5.464 1.00 76.25 110 SER A O 1
ATOM 850 N N . PRO A 1 111 ? -5.067 -17.131 5.070 1.00 63.25 111 PRO A N 1
ATOM 851 C CA . PRO A 1 111 ? -6.322 -17.714 5.532 1.00 63.25 111 PRO A CA 1
ATOM 852 C C . PRO A 1 111 ? -6.519 -17.454 7.032 1.00 63.25 111 PRO A C 1
ATOM 854 O O . PRO A 1 111 ? -5.569 -17.467 7.817 1.00 63.25 111 PRO A O 1
ATOM 857 N N . GLU A 1 112 ? -7.759 -17.183 7.413 1.00 66.88 112 GLU A N 1
ATOM 858 C CA . GLU A 1 112 ? -8.148 -16.777 8.761 1.00 66.88 112 GLU A CA 1
ATOM 859 C C . GLU A 1 112 ? -8.208 -17.966 9.721 1.00 66.88 112 GLU A C 1
ATOM 861 O O . GLU A 1 112 ? -8.516 -19.093 9.328 1.00 66.88 112 GLU A O 1
ATOM 866 N N . THR A 1 113 ? -7.974 -17.711 11.009 1.00 68.38 113 THR A N 1
ATOM 867 C CA . THR A 1 113 ? -8.366 -18.655 12.065 1.00 68.38 113 THR A CA 1
ATOM 868 C C . THR A 1 113 ? -9.622 -18.134 12.746 1.00 68.38 113 THR A C 1
ATOM 870 O O . THR A 1 113 ? -9.601 -17.037 13.302 1.00 68.38 113 THR A O 1
ATOM 873 N N . TYR A 1 114 ? -10.699 -18.921 12.716 1.00 75.44 114 TYR A N 1
ATOM 874 C CA . TYR A 1 114 ? -11.964 -18.584 13.369 1.00 75.44 114 TYR A CA 1
ATOM 875 C C . TYR A 1 114 ? -12.051 -19.182 14.776 1.00 75.44 114 TYR A C 1
ATOM 877 O O . TYR A 1 114 ? -11.586 -20.290 15.047 1.00 75.44 114 TYR A O 1
ATOM 885 N N . GLY A 1 115 ? -12.702 -18.436 15.662 1.00 81.06 115 GLY A N 1
ATOM 886 C CA . GLY A 1 115 ? -12.966 -18.771 17.058 1.00 81.06 115 GLY A CA 1
ATOM 887 C C . GLY A 1 115 ? -13.662 -17.593 17.738 1.00 81.06 115 GLY A C 1
ATOM 888 O O . GLY A 1 115 ? -14.281 -16.772 17.061 1.00 81.06 115 GLY A O 1
ATOM 889 N N . SER A 1 116 ? -13.502 -17.447 19.056 1.00 84.56 116 SER A N 1
ATOM 890 C CA . SER A 1 116 ? -13.913 -16.230 19.785 1.00 84.56 116 SER A CA 1
ATOM 891 C C . SER A 1 116 ? -13.096 -14.989 19.396 1.00 84.56 116 SER A C 1
ATOM 893 O O . SER A 1 116 ? -13.418 -13.867 19.778 1.00 84.56 116 SER A O 1
ATOM 895 N N . THR A 1 117 ? -12.010 -15.183 18.655 1.00 86.31 117 THR A N 1
ATOM 896 C CA . THR A 1 117 ? -11.183 -14.134 18.070 1.00 86.31 117 THR A CA 1
ATOM 897 C C . THR A 1 117 ? -10.814 -14.569 16.663 1.00 86.31 117 THR A C 1
ATOM 899 O O . THR A 1 117 ? -10.385 -15.706 16.473 1.00 86.31 117 THR A O 1
ATOM 902 N N . ILE A 1 118 ? -10.989 -13.677 15.693 1.00 88.31 118 ILE A N 1
ATOM 903 C CA . ILE A 1 118 ? -10.498 -13.868 14.330 1.00 88.31 118 ILE A CA 1
ATOM 904 C C . ILE A 1 118 ? -9.119 -13.221 14.247 1.00 88.31 118 ILE A C 1
ATOM 906 O O . ILE A 1 118 ? -8.951 -12.053 14.607 1.00 88.31 118 ILE A O 1
ATOM 910 N N . THR A 1 119 ? -8.124 -13.981 13.795 1.00 87.31 119 THR A N 1
ATOM 911 C CA . THR A 1 119 ? -6.774 -13.469 13.529 1.00 87.31 119 THR A CA 1
ATOM 912 C C . THR A 1 119 ? -6.468 -13.570 12.047 1.00 87.31 119 THR A C 1
ATOM 914 O O . THR A 1 119 ? -6.608 -14.642 11.454 1.00 87.31 119 THR A O 1
ATOM 917 N N . LEU A 1 120 ? -6.028 -12.457 11.461 1.00 88.25 120 LEU A N 1
ATOM 918 C CA . LEU A 1 120 ? -5.676 -12.374 10.046 1.00 88.25 120 LEU A CA 1
ATOM 919 C C . LEU A 1 120 ? -4.461 -11.468 9.825 1.00 88.25 120 LEU A C 1
ATOM 921 O O . LEU A 1 120 ? -4.199 -10.558 10.616 1.00 88.25 120 LEU A O 1
ATOM 925 N N . GLN A 1 121 ? -3.724 -11.717 8.742 1.00 89.62 121 GLN A N 1
ATOM 926 C CA . GLN A 1 121 ? -2.618 -10.874 8.293 1.00 89.62 121 GLN A CA 1
ATOM 927 C C . GLN A 1 121 ? -2.977 -10.185 6.981 1.00 89.62 121 GLN A C 1
ATOM 929 O O . GLN A 1 121 ? -3.434 -10.821 6.025 1.00 89.62 121 GLN A O 1
ATOM 934 N N . ALA A 1 122 ? -2.710 -8.886 6.930 1.00 90.75 122 ALA A N 1
ATOM 935 C CA . ALA A 1 122 ? -2.833 -8.079 5.733 1.00 90.75 122 ALA A CA 1
ATOM 936 C C . ALA A 1 122 ? -1.490 -7.444 5.365 1.00 90.75 122 ALA A C 1
ATOM 938 O O . ALA A 1 122 ? -0.693 -7.100 6.240 1.00 90.75 122 ALA A O 1
ATOM 939 N N . MET A 1 123 ? -1.236 -7.286 4.071 1.00 92.25 123 MET A N 1
ATOM 940 C CA . MET A 1 123 ? -0.010 -6.686 3.540 1.00 92.25 123 MET A CA 1
ATOM 941 C C . MET A 1 123 ? -0.344 -5.584 2.540 1.00 92.25 123 MET A C 1
ATOM 943 O O . MET A 1 123 ? -1.415 -5.590 1.934 1.00 92.25 123 MET A O 1
ATOM 947 N N . ASP A 1 124 ? 0.567 -4.631 2.376 1.00 93.44 124 ASP A N 1
ATOM 948 C CA . ASP A 1 124 ? 0.499 -3.680 1.266 1.00 93.44 124 ASP A CA 1
ATOM 949 C C . ASP A 1 124 ? 0.846 -4.365 -0.070 1.00 93.44 124 ASP A C 1
ATOM 951 O O . ASP A 1 124 ? 1.210 -5.544 -0.116 1.00 93.44 124 ASP A O 1
ATOM 955 N N . ASP A 1 125 ? 0.736 -3.641 -1.184 1.00 94.31 125 ASP A N 1
ATOM 956 C CA . ASP A 1 125 ? 0.906 -4.226 -2.522 1.00 94.31 125 ASP A CA 1
ATOM 957 C C . ASP A 1 125 ? 2.343 -4.660 -2.864 1.00 94.31 125 ASP A C 1
ATOM 959 O O . ASP A 1 125 ? 2.586 -5.177 -3.955 1.00 94.31 125 ASP A O 1
ATOM 963 N N . ILE A 1 126 ? 3.312 -4.502 -1.955 1.00 94.12 126 ILE A N 1
ATOM 964 C CA . ILE A 1 126 ? 4.706 -4.882 -2.222 1.00 94.12 126 ILE A CA 1
ATOM 965 C C . ILE A 1 126 ? 4.848 -6.397 -2.397 1.00 94.12 126 ILE A C 1
ATOM 967 O O . ILE A 1 126 ? 5.714 -6.831 -3.155 1.00 94.12 126 ILE A O 1
ATOM 971 N N . HIS A 1 127 ? 3.969 -7.204 -1.793 1.00 88.69 127 HIS A N 1
ATOM 972 C CA . HIS A 1 127 ? 3.944 -8.657 -2.018 1.00 88.69 127 HIS A CA 1
ATOM 973 C C . HIS A 1 127 ? 3.740 -9.032 -3.501 1.00 88.69 127 HIS A C 1
ATOM 975 O O . HIS A 1 127 ? 4.204 -10.080 -3.943 1.00 88.69 127 HIS A O 1
ATOM 981 N N . LYS A 1 128 ? 3.107 -8.164 -4.306 1.00 94.38 128 LYS A N 1
ATOM 982 C CA . LYS A 1 128 ? 2.918 -8.383 -5.752 1.00 94.38 128 LYS A CA 1
ATOM 983 C C . LYS A 1 128 ? 4.225 -8.293 -6.548 1.00 94.38 128 LYS A C 1
ATOM 985 O O . LYS A 1 128 ? 4.282 -8.749 -7.686 1.00 94.38 128 LYS A O 1
ATOM 990 N N . LEU A 1 129 ? 5.277 -7.718 -5.960 1.00 96.38 129 LEU A N 1
ATOM 991 C CA . LEU A 1 129 ? 6.592 -7.563 -6.585 1.00 96.38 129 LEU A CA 1
ATOM 992 C C . LEU A 1 129 ? 7.481 -8.814 -6.432 1.00 96.38 129 LEU A C 1
ATOM 994 O O . LEU A 1 129 ? 8.547 -8.880 -7.048 1.00 96.38 129 LEU A O 1
ATOM 998 N N . ASP A 1 130 ? 7.055 -9.821 -5.660 1.00 94.62 130 ASP A N 1
ATOM 999 C CA . ASP A 1 130 ? 7.802 -11.067 -5.395 1.00 94.62 130 ASP A CA 1
ATOM 1000 C C . ASP A 1 130 ? 7.704 -12.100 -6.527 1.00 94.62 130 ASP A C 1
ATOM 1002 O O . ASP A 1 130 ? 7.705 -13.312 -6.311 1.00 94.62 130 ASP A O 1
ATOM 1006 N N . ILE A 1 131 ? 7.625 -11.619 -7.764 1.00 95.56 131 ILE A N 1
ATOM 1007 C CA . ILE A 1 131 ? 7.591 -12.437 -8.976 1.00 95.56 131 ILE A CA 1
ATOM 1008 C C . ILE A 1 131 ? 8.780 -12.086 -9.873 1.00 95.56 131 ILE A C 1
ATOM 1010 O O . ILE A 1 131 ? 9.395 -11.024 -9.746 1.00 95.56 131 ILE A O 1
ATOM 1014 N N . THR A 1 132 ? 9.145 -12.991 -10.781 1.00 97.88 132 THR A N 1
ATOM 1015 C CA . THR A 1 132 ? 10.296 -12.809 -11.678 1.00 97.88 132 THR A CA 1
ATOM 1016 C C . THR A 1 132 ? 10.148 -11.559 -12.543 1.00 97.88 132 THR A C 1
ATOM 1018 O O . THR A 1 132 ? 9.136 -11.396 -13.222 1.00 97.88 132 THR A O 1
ATOM 1021 N N . TYR A 1 133 ? 11.189 -10.721 -12.581 1.00 98.00 133 TYR A N 1
ATOM 1022 C CA . TYR A 1 133 ? 11.207 -9.508 -13.391 1.00 98.00 133 TYR A CA 1
ATOM 1023 C C . TYR A 1 133 ? 11.078 -9.826 -14.882 1.00 98.00 133 TYR A C 1
ATOM 1025 O O . TYR A 1 133 ? 11.889 -10.547 -15.480 1.00 98.00 133 TYR A O 1
ATOM 1033 N N . THR A 1 134 ? 10.074 -9.221 -15.506 1.00 96.81 134 THR A N 1
ATOM 1034 C CA . THR A 1 134 ? 9.859 -9.245 -16.949 1.00 96.81 134 THR A CA 1
ATOM 1035 C C . THR A 1 134 ? 9.547 -7.836 -17.440 1.00 96.81 134 THR A C 1
ATOM 1037 O O . THR A 1 134 ? 9.163 -6.968 -16.671 1.00 96.81 134 THR A O 1
ATOM 1040 N N . THR A 1 135 ? 9.805 -7.587 -18.719 1.00 96.94 135 THR A N 1
ATOM 1041 C CA . THR A 1 135 ? 9.516 -6.312 -19.379 1.00 96.94 135 THR A CA 1
ATOM 1042 C C . THR A 1 135 ? 9.486 -6.562 -20.880 1.00 96.94 135 THR A C 1
ATOM 1044 O O . THR A 1 135 ? 10.259 -7.398 -21.379 1.00 96.94 135 THR A O 1
ATOM 1047 N N . SER A 1 136 ? 8.599 -5.860 -21.582 1.00 94.06 136 SER A N 1
ATOM 1048 C CA . SER A 1 136 ? 8.558 -5.802 -23.047 1.00 94.06 136 SER A CA 1
ATOM 1049 C C . SER A 1 136 ? 9.290 -4.587 -23.620 1.00 94.06 136 SER A C 1
ATOM 1051 O O . SER A 1 136 ? 9.357 -4.444 -24.842 1.00 94.06 136 SER A O 1
ATOM 1053 N N . LEU A 1 137 ? 9.835 -3.707 -22.772 1.00 97.31 137 LEU A N 1
ATOM 1054 C CA . LEU A 1 137 ? 10.558 -2.527 -23.231 1.00 97.31 137 LEU A CA 1
ATOM 1055 C C . LEU A 1 137 ? 11.865 -2.911 -23.934 1.00 97.31 137 LEU A C 1
ATOM 1057 O O . LEU A 1 137 ? 12.590 -3.826 -23.533 1.00 97.31 137 LEU A O 1
ATOM 1061 N N . SER A 1 138 ? 12.168 -2.177 -25.004 1.00 97.50 138 SER A N 1
ATOM 1062 C CA . SER A 1 138 ? 13.465 -2.249 -25.678 1.00 97.50 138 SER A CA 1
ATOM 1063 C C . SER A 1 138 ? 14.492 -1.417 -24.918 1.00 97.50 138 SER A C 1
ATOM 1065 O O . SER A 1 138 ? 14.155 -0.386 -24.349 1.00 97.50 138 SER A O 1
ATOM 1067 N N . PHE A 1 139 ? 15.751 -1.852 -24.928 1.00 97.06 139 PHE A N 1
ATOM 1068 C CA . PHE A 1 139 ? 16.849 -1.122 -24.298 1.00 97.06 139 PHE A CA 1
ATOM 1069 C C . PHE A 1 139 ? 17.660 -0.365 -25.369 1.00 97.06 139 PHE A C 1
ATOM 1071 O O . PHE A 1 139 ? 17.869 -0.915 -26.454 1.00 97.06 139 PHE A O 1
ATOM 1078 N N . PRO A 1 140 ? 18.159 0.853 -25.085 1.00 97.38 140 PRO A N 1
ATOM 1079 C CA . PRO A 1 140 ? 18.129 1.518 -23.783 1.00 97.38 140 PRO A CA 1
ATOM 1080 C C . PRO A 1 140 ? 16.745 2.064 -23.399 1.00 97.38 140 PRO A C 1
ATOM 1082 O O . PRO A 1 140 ? 16.014 2.536 -24.260 1.00 97.38 140 PRO A O 1
ATOM 1085 N N . ALA A 1 141 ? 16.429 2.011 -22.105 1.00 97.94 141 ALA A N 1
ATOM 1086 C CA . ALA A 1 141 ? 15.206 2.560 -21.513 1.00 97.94 141 ALA A CA 1
ATOM 1087 C C . ALA A 1 141 ? 15.550 3.306 -20.219 1.00 97.94 141 ALA A C 1
ATOM 1089 O O . ALA A 1 141 ? 16.493 2.928 -19.515 1.00 97.94 141 ALA A O 1
ATOM 1090 N N . THR A 1 142 ? 14.815 4.371 -19.913 1.00 97.94 142 THR A N 1
ATOM 1091 C CA . THR A 1 142 ? 15.033 5.171 -18.701 1.00 97.94 142 THR A CA 1
ATOM 1092 C C . THR A 1 142 ? 14.508 4.462 -17.451 1.00 97.94 142 THR A C 1
ATOM 1094 O O . THR A 1 142 ? 13.618 3.610 -17.524 1.00 97.94 142 THR A O 1
ATOM 1097 N N . LEU A 1 143 ? 15.042 4.814 -16.277 1.00 96.94 143 LEU A N 1
ATOM 1098 C CA . LEU A 1 143 ? 14.545 4.299 -14.998 1.00 96.94 143 LEU A CA 1
ATOM 1099 C C . LEU A 1 143 ? 13.055 4.595 -14.792 1.00 96.94 143 LEU A C 1
ATOM 1101 O O . LEU A 1 143 ? 12.332 3.725 -14.316 1.00 96.94 143 LEU A O 1
ATOM 1105 N N . GLY A 1 144 ? 12.591 5.787 -15.170 1.00 97.12 144 GLY A N 1
ATOM 1106 C CA . GLY A 1 144 ? 11.188 6.184 -15.072 1.00 97.12 144 GLY A CA 1
ATOM 1107 C C . GLY A 1 144 ? 10.272 5.306 -15.929 1.00 97.12 144 GLY A C 1
ATOM 1108 O O . GLY A 1 144 ? 9.268 4.806 -15.425 1.00 97.12 144 GLY A O 1
ATOM 1109 N N . GLU A 1 145 ? 10.641 5.052 -17.190 1.00 97.94 145 GLU A N 1
ATOM 1110 C CA . GLU A 1 145 ? 9.887 4.157 -18.087 1.00 97.94 145 GLU A CA 1
ATOM 1111 C C . GLU A 1 145 ? 9.832 2.728 -17.543 1.00 97.94 145 GLU A C 1
ATOM 1113 O O . GLU A 1 145 ? 8.759 2.128 -17.473 1.00 97.94 145 GLU A O 1
ATOM 1118 N N . LEU A 1 146 ? 10.977 2.196 -17.105 1.00 97.62 146 LEU A N 1
ATOM 1119 C CA . LEU A 1 146 ? 11.056 0.842 -16.561 1.00 97.62 146 LEU A CA 1
ATOM 1120 C C . LEU A 1 146 ? 10.296 0.704 -15.234 1.00 97.62 146 LEU A C 1
ATOM 1122 O O . LEU A 1 146 ? 9.739 -0.355 -14.964 1.00 97.62 146 LEU A O 1
ATOM 1126 N N . MET A 1 147 ? 10.255 1.753 -14.408 1.00 97.38 147 MET A N 1
ATOM 1127 C CA . MET A 1 147 ? 9.503 1.760 -13.152 1.00 97.38 147 MET A CA 1
ATOM 1128 C C . MET A 1 147 ? 7.990 1.753 -13.402 1.00 97.38 147 MET A C 1
ATOM 1130 O O . MET A 1 147 ? 7.263 1.020 -12.730 1.00 97.38 147 MET A O 1
ATOM 1134 N N . VAL A 1 148 ? 7.516 2.522 -14.389 1.00 98.00 148 VAL A N 1
ATOM 1135 C CA . VAL A 1 148 ? 6.109 2.507 -14.823 1.00 98.00 148 VAL A CA 1
ATOM 1136 C C . VAL A 1 148 ? 5.724 1.130 -15.369 1.00 98.00 148 VAL A C 1
ATOM 1138 O O . VAL A 1 148 ? 4.709 0.577 -14.948 1.00 98.00 148 VAL A O 1
ATOM 1141 N N . ASP A 1 149 ? 6.548 0.553 -16.246 1.00 98.12 149 ASP A N 1
ATOM 1142 C CA . ASP A 1 149 ? 6.338 -0.785 -16.817 1.00 98.12 149 ASP A CA 1
ATOM 1143 C C . ASP A 1 149 ? 6.321 -1.882 -15.741 1.00 98.12 149 ASP A C 1
ATOM 1145 O O . ASP A 1 149 ? 5.418 -2.721 -15.715 1.00 98.12 149 ASP A O 1
ATOM 1149 N N . ALA A 1 150 ? 7.265 -1.832 -14.795 1.00 97.81 150 ALA A N 1
ATOM 1150 C CA . ALA A 1 150 ? 7.330 -2.758 -13.669 1.00 97.81 150 ALA A CA 1
ATOM 1151 C C . ALA A 1 150 ? 6.072 -2.695 -12.793 1.00 97.81 150 ALA A C 1
ATOM 1153 O O . ALA A 1 150 ? 5.477 -3.732 -12.490 1.00 97.81 150 ALA A O 1
ATOM 1154 N N . CYS A 1 151 ? 5.644 -1.486 -12.416 1.00 97.62 151 CYS A N 1
ATOM 1155 C CA . CYS A 1 151 ? 4.447 -1.287 -11.601 1.00 97.62 151 CYS A CA 1
ATOM 1156 C C . CYS A 1 151 ? 3.186 -1.758 -12.335 1.00 97.62 151 CYS A C 1
ATOM 1158 O O . CYS A 1 151 ? 2.398 -2.516 -11.770 1.00 97.62 151 CYS A O 1
ATOM 1160 N N . GLY A 1 152 ? 3.039 -1.389 -13.612 1.00 97.69 152 GLY A N 1
ATOM 1161 C CA . GLY A 1 152 ? 1.919 -1.818 -14.450 1.00 97.69 152 GLY A CA 1
ATOM 1162 C C . GLY A 1 152 ? 1.844 -3.337 -14.601 1.00 97.69 152 GLY A C 1
ATOM 1163 O O . GLY A 1 152 ? 0.774 -3.916 -14.429 1.00 97.69 152 GLY A O 1
ATOM 1164 N N . THR A 1 153 ? 2.984 -3.995 -14.831 1.00 97.88 153 THR A N 1
ATOM 1165 C CA . THR A 1 153 ? 3.059 -5.461 -14.954 1.00 97.88 153 THR A CA 1
ATOM 1166 C C . THR A 1 153 ? 2.657 -6.174 -13.662 1.00 97.88 153 THR A C 1
ATOM 1168 O O . THR A 1 153 ? 2.016 -7.221 -13.713 1.00 97.88 153 THR A O 1
ATOM 1171 N N . CYS A 1 154 ? 2.986 -5.602 -12.500 1.00 97.25 154 CYS A N 1
ATOM 1172 C CA . CYS A 1 154 ? 2.656 -6.185 -11.196 1.00 97.25 154 CYS A CA 1
ATOM 1173 C C . CYS A 1 154 ? 1.267 -5.785 -10.669 1.00 97.25 154 CYS A C 1
ATOM 1175 O O . CYS A 1 154 ? 0.889 -6.211 -9.579 1.00 97.25 154 CYS A O 1
ATOM 1177 N N . GLY A 1 155 ? 0.513 -4.942 -11.385 1.00 96.12 155 GLY A N 1
ATOM 1178 C CA . GLY A 1 155 ? -0.753 -4.398 -10.882 1.00 96.12 155 GLY A CA 1
ATOM 1179 C C . GLY A 1 155 ? -0.577 -3.519 -9.636 1.00 96.12 155 GLY A C 1
ATOM 1180 O O . GLY A 1 155 ? -1.431 -3.528 -8.747 1.00 96.12 155 GLY A O 1
ATOM 1181 N N . VAL A 1 156 ? 0.546 -2.800 -9.562 1.00 96.25 156 VAL A N 1
ATOM 1182 C CA . VAL A 1 156 ? 0.893 -1.840 -8.508 1.00 96.25 156 VAL A CA 1
ATOM 1183 C C . VAL A 1 156 ? 0.746 -0.422 -9.053 1.00 96.25 156 VAL A C 1
ATOM 1185 O O . VAL A 1 156 ? 1.153 -0.132 -10.177 1.00 96.25 156 VAL A O 1
ATOM 1188 N N . THR A 1 157 ? 0.203 0.494 -8.252 1.00 96.38 157 THR A N 1
ATOM 1189 C CA . THR A 1 157 ? 0.128 1.912 -8.637 1.00 96.38 157 THR A CA 1
ATOM 1190 C C . THR A 1 157 ? 1.435 2.620 -8.289 1.00 96.38 157 THR A C 1
ATOM 1192 O O . THR A 1 157 ? 1.883 2.547 -7.151 1.00 96.38 157 THR A O 1
ATOM 1195 N N . LEU A 1 158 ? 2.036 3.344 -9.234 1.00 96.81 158 LEU A N 1
ATOM 1196 C CA . LEU A 1 158 ? 3.206 4.194 -8.985 1.00 96.81 158 LEU A CA 1
ATOM 1197 C C . LEU A 1 158 ? 2.752 5.612 -8.607 1.00 96.81 158 LEU A C 1
ATOM 1199 O O . LEU A 1 158 ? 1.948 6.209 -9.320 1.00 96.81 158 LEU A O 1
ATOM 1203 N N . ALA A 1 159 ? 3.269 6.173 -7.512 1.00 96.56 159 ALA A N 1
ATOM 1204 C CA . ALA A 1 159 ? 2.884 7.512 -7.054 1.00 96.56 159 ALA A CA 1
ATOM 1205 C C . ALA A 1 159 ? 3.380 8.623 -7.995 1.00 96.56 159 ALA A C 1
ATOM 1207 O O . ALA A 1 159 ? 2.684 9.610 -8.222 1.00 96.56 159 ALA A O 1
ATOM 1208 N N . THR A 1 160 ? 4.593 8.466 -8.531 1.00 93.44 160 THR A N 1
ATOM 1209 C CA . THR A 1 160 ? 5.202 9.375 -9.508 1.00 93.44 160 THR A CA 1
ATOM 1210 C C . THR A 1 160 ? 6.253 8.635 -10.331 1.00 93.44 160 THR A C 1
ATOM 1212 O O . THR A 1 160 ? 7.028 7.846 -9.792 1.00 93.44 160 THR A O 1
ATOM 1215 N N . SER A 1 161 ? 6.305 8.907 -11.635 1.00 90.44 161 SER A N 1
ATOM 1216 C CA . SER A 1 161 ? 7.388 8.451 -12.517 1.00 90.44 161 SER A CA 1
ATOM 1217 C C . SER A 1 161 ? 8.600 9.386 -12.507 1.00 90.44 161 SER A C 1
ATOM 1219 O O . SER A 1 161 ? 9.644 9.039 -13.053 1.00 90.44 161 SER A O 1
ATOM 1221 N N . VAL A 1 162 ? 8.468 10.567 -11.894 1.00 93.06 162 VAL A N 1
ATOM 1222 C CA . VAL A 1 162 ? 9.534 11.561 -11.767 1.00 93.06 162 VAL A CA 1
ATOM 1223 C C . VAL A 1 162 ? 10.117 11.472 -10.364 1.00 93.06 162 VAL A C 1
ATOM 1225 O O . VAL A 1 162 ? 9.455 11.786 -9.373 1.00 93.06 162 VAL A O 1
ATOM 1228 N N . PHE A 1 163 ? 11.367 11.037 -10.307 1.00 94.12 163 PHE A N 1
ATOM 1229 C CA . PHE A 1 163 ? 12.183 10.885 -9.105 1.00 94.12 163 PHE A CA 1
ATOM 1230 C C . PHE A 1 163 ? 13.659 11.138 -9.468 1.00 94.12 163 PHE A C 1
ATOM 1232 O O . PHE A 1 163 ? 13.981 11.220 -10.662 1.00 94.12 163 PHE A O 1
ATOM 1239 N N . PRO A 1 164 ? 14.568 11.302 -8.490 1.00 94.69 164 PRO A N 1
ATOM 1240 C CA . PRO A 1 164 ? 15.983 11.517 -8.782 1.00 94.69 164 PRO A CA 1
ATOM 1241 C C . PRO A 1 164 ? 16.538 10.449 -9.733 1.00 94.69 164 PRO A C 1
ATOM 1243 O O . PRO A 1 164 ? 16.316 9.259 -9.529 1.00 94.69 164 PRO A O 1
ATOM 1246 N N . ASN A 1 165 ? 17.242 10.878 -10.781 1.00 95.69 165 ASN A N 1
ATOM 1247 C CA . ASN A 1 165 ? 17.811 10.014 -11.824 1.00 95.69 165 ASN A CA 1
ATOM 1248 C C . ASN A 1 165 ? 16.785 9.193 -12.630 1.00 95.69 165 ASN A C 1
ATOM 1250 O O . ASN A 1 165 ? 17.165 8.237 -13.300 1.00 95.69 165 ASN A O 1
ATOM 1254 N N . SER A 1 166 ? 15.494 9.543 -12.608 1.00 96.44 166 SER A N 1
ATOM 1255 C CA . SER A 1 166 ? 14.465 8.855 -13.414 1.00 96.44 166 SER A CA 1
ATOM 1256 C C . SER A 1 166 ? 14.752 8.856 -14.925 1.00 96.44 166 SER A C 1
ATOM 1258 O O . SER A 1 166 ? 14.322 7.943 -15.623 1.00 96.44 166 SER A O 1
ATOM 1260 N N . ASP A 1 167 ? 15.529 9.810 -15.434 1.00 97.44 167 ASP A N 1
ATOM 1261 C CA . ASP A 1 167 ? 15.989 9.908 -16.825 1.00 97.44 167 ASP A CA 1
ATOM 1262 C C . ASP A 1 167 ? 17.243 9.063 -17.135 1.00 97.44 167 ASP A C 1
ATOM 1264 O O . ASP A 1 167 ? 17.647 8.944 -18.295 1.00 97.44 167 ASP A O 1
ATOM 1268 N N . PHE A 1 168 ? 17.859 8.435 -16.128 1.00 96.75 168 PHE A N 1
ATOM 1269 C CA . PHE A 1 168 ? 19.032 7.589 -16.318 1.00 96.75 168 PHE A CA 1
ATOM 1270 C C . PHE A 1 168 ? 18.700 6.370 -17.188 1.00 96.75 168 PHE A C 1
ATOM 1272 O O . PHE A 1 168 ? 17.825 5.567 -16.863 1.00 96.75 168 PHE A O 1
ATOM 1279 N N . ALA A 1 169 ? 19.431 6.206 -18.292 1.00 97.31 169 ALA A N 1
ATOM 1280 C CA . ALA A 1 169 ? 19.194 5.141 -19.258 1.00 97.31 169 ALA A CA 1
ATOM 1281 C C . ALA A 1 169 ? 19.917 3.837 -18.884 1.00 97.31 169 ALA A C 1
ATOM 1283 O O . ALA A 1 169 ? 21.150 3.743 -18.910 1.00 97.31 169 ALA A O 1
ATOM 1284 N N . ILE A 1 170 ? 19.141 2.784 -18.634 1.00 96.56 170 ILE A N 1
ATOM 1285 C CA . ILE A 1 170 ? 19.644 1.419 -18.519 1.00 96.56 170 ILE A CA 1
ATOM 1286 C C . ILE A 1 170 ? 19.915 0.883 -19.920 1.00 96.56 170 ILE A C 1
ATOM 1288 O O . ILE A 1 170 ? 19.059 0.924 -20.797 1.00 96.56 170 ILE A O 1
ATOM 1292 N N . LYS A 1 171 ? 21.124 0.359 -20.138 1.00 96.88 171 LYS A N 1
ATOM 1293 C CA . LYS A 1 171 ? 21.578 -0.105 -21.462 1.00 96.88 171 LYS A CA 1
ATOM 1294 C C . LYS A 1 171 ? 21.229 -1.561 -21.764 1.00 96.88 171 LYS A C 1
ATOM 1296 O O . LYS A 1 171 ? 21.215 -1.953 -22.925 1.00 96.88 171 LYS A O 1
ATOM 1301 N N . LYS A 1 172 ? 21.006 -2.378 -20.734 1.00 95.62 172 LYS A N 1
ATOM 1302 C CA . LYS A 1 172 ? 20.745 -3.813 -20.868 1.00 95.62 172 LYS A CA 1
ATOM 1303 C C . LYS A 1 172 ? 19.749 -4.275 -19.813 1.00 95.62 172 LYS A C 1
ATOM 1305 O O . LYS A 1 172 ? 19.875 -3.901 -18.651 1.00 95.62 172 LYS A O 1
ATOM 1310 N N . LYS A 1 173 ? 18.823 -5.142 -20.225 1.00 94.56 173 LYS A N 1
ATOM 1311 C CA . LYS A 1 173 ? 17.853 -5.790 -19.343 1.00 94.56 173 LYS A CA 1
ATOM 1312 C C . LYS A 1 173 ? 18.547 -6.556 -18.198 1.00 94.56 173 LYS A C 1
ATOM 1314 O O . LYS A 1 173 ? 19.382 -7.419 -18.492 1.00 94.56 173 LYS A O 1
ATOM 1319 N N . PRO A 1 174 ? 18.183 -6.302 -16.928 1.00 92.44 174 PRO A N 1
ATOM 1320 C CA . PRO A 1 174 ? 18.570 -7.149 -15.802 1.00 92.44 174 PRO A CA 1
ATOM 1321 C C . PRO A 1 174 ? 17.983 -8.563 -15.922 1.00 92.44 174 PRO A C 1
ATOM 1323 O O . PRO A 1 174 ? 16.868 -8.747 -16.410 1.00 92.44 174 PRO A O 1
ATOM 1326 N N . SER A 1 175 ? 18.711 -9.578 -15.460 1.00 92.12 175 SER A N 1
ATOM 1327 C CA . SER A 1 175 ? 18.287 -10.983 -15.532 1.00 92.12 175 SER A CA 1
ATOM 1328 C C . SER A 1 175 ? 18.452 -11.685 -14.191 1.00 92.12 175 SER A C 1
ATOM 1330 O O . SER A 1 175 ? 19.418 -11.409 -13.487 1.00 92.12 175 SER A O 1
ATOM 1332 N N . GLY A 1 176 ? 17.566 -12.639 -13.891 1.00 95.25 176 GLY A N 1
ATOM 1333 C CA . GLY A 1 176 ? 17.656 -13.464 -12.680 1.00 95.25 176 GLY A CA 1
ATOM 1334 C C . GLY A 1 176 ? 17.244 -12.747 -11.393 1.00 95.25 176 GLY A C 1
ATOM 1335 O O . GLY A 1 176 ? 17.697 -13.139 -10.327 1.00 95.25 176 GLY A O 1
ATOM 1336 N N . ILE A 1 177 ? 16.419 -11.702 -11.498 1.00 96.19 177 ILE A N 1
ATOM 1337 C CA . ILE A 1 177 ? 15.943 -10.897 -10.367 1.00 96.19 177 ILE A CA 1
ATOM 1338 C C . ILE A 1 177 ? 14.410 -10.873 -10.320 1.00 96.19 177 ILE A C 1
ATOM 1340 O O . ILE A 1 177 ? 13.749 -11.152 -11.328 1.00 96.19 177 ILE A O 1
ATOM 1344 N N . THR A 1 178 ? 13.839 -10.531 -9.169 1.00 97.88 178 THR A N 1
ATOM 1345 C CA . THR A 1 178 ? 12.403 -10.243 -9.013 1.00 97.88 178 THR A CA 1
ATOM 1346 C C . THR A 1 178 ? 12.074 -8.792 -9.378 1.00 97.88 178 THR A C 1
ATOM 1348 O O . THR A 1 178 ? 12.971 -7.955 -9.522 1.00 97.88 178 THR A O 1
ATOM 1351 N N . PHE A 1 179 ? 10.787 -8.455 -9.516 1.00 98.06 179 PHE A N 1
ATOM 1352 C CA . PHE A 1 179 ? 10.381 -7.048 -9.602 1.00 98.06 179 PHE A CA 1
ATOM 1353 C C . PHE A 1 179 ? 10.729 -6.281 -8.324 1.00 98.06 179 PHE A C 1
ATOM 1355 O O . PHE A 1 179 ? 11.102 -5.114 -8.418 1.00 98.06 179 PHE A O 1
ATOM 1362 N N . ARG A 1 180 ? 10.681 -6.923 -7.149 1.00 97.00 180 ARG A N 1
ATOM 1363 C CA . ARG A 1 180 ? 11.101 -6.304 -5.885 1.00 97.00 180 ARG A CA 1
ATOM 1364 C C . ARG A 1 180 ? 12.581 -5.925 -5.925 1.00 97.00 180 ARG A C 1
ATOM 1366 O O . ARG A 1 180 ? 12.922 -4.788 -5.614 1.00 97.00 180 ARG A O 1
ATOM 1373 N N . ASP A 1 181 ? 13.443 -6.830 -6.379 1.00 96.19 181 ASP A N 1
ATOM 1374 C CA . ASP A 1 181 ? 14.872 -6.545 -6.565 1.00 96.19 181 ASP A CA 1
ATOM 1375 C C . ASP A 1 181 ? 15.090 -5.421 -7.584 1.00 96.19 181 ASP A C 1
ATOM 1377 O O . ASP A 1 181 ? 15.927 -4.539 -7.388 1.00 96.19 181 ASP A O 1
ATOM 1381 N N . PHE A 1 182 ? 14.335 -5.433 -8.689 1.00 97.31 182 PHE A N 1
ATOM 1382 C CA . PHE A 1 182 ? 14.397 -4.380 -9.698 1.00 97.31 182 PHE A CA 1
ATOM 1383 C C . PHE A 1 182 ? 14.042 -3.014 -9.095 1.00 97.31 182 PHE A C 1
ATOM 1385 O O . PHE A 1 182 ? 14.844 -2.088 -9.188 1.00 97.31 182 PHE A O 1
ATOM 1392 N N . VAL A 1 183 ? 12.895 -2.905 -8.419 1.00 97.62 183 VAL A N 1
ATOM 1393 C CA . VAL A 1 183 ? 12.448 -1.687 -7.724 1.00 97.62 183 VAL A CA 1
ATOM 1394 C C . VAL A 1 183 ? 13.483 -1.223 -6.701 1.00 97.62 183 VAL A C 1
ATOM 1396 O O . VAL A 1 183 ? 13.780 -0.031 -6.634 1.00 97.62 183 VAL A O 1
ATOM 1399 N N . GLY A 1 184 ? 14.068 -2.148 -5.942 1.00 95.81 184 GLY A N 1
ATOM 1400 C CA . GLY A 1 184 ? 15.125 -1.835 -4.988 1.00 95.81 184 GLY A CA 1
ATOM 1401 C C . GLY A 1 184 ? 16.364 -1.225 -5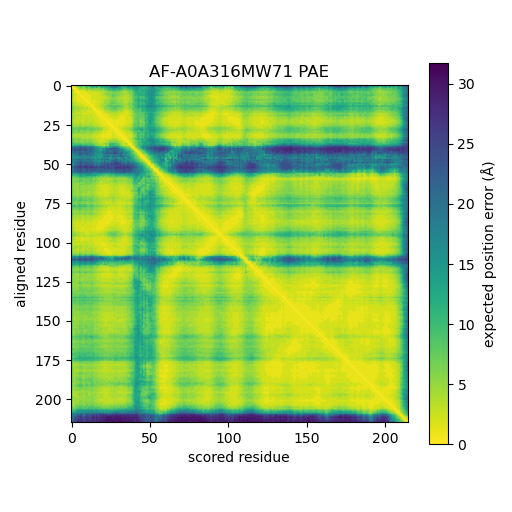.649 1.00 95.81 184 GLY A C 1
ATOM 1402 O O . GLY A 1 184 ? 16.865 -0.185 -5.217 1.00 95.81 184 GLY A O 1
ATOM 1403 N N . ASN A 1 185 ? 16.801 -1.793 -6.777 1.00 95.25 185 ASN A N 1
ATOM 1404 C CA . ASN A 1 185 ? 17.893 -1.233 -7.577 1.00 95.25 185 ASN A CA 1
ATOM 1405 C C . ASN A 1 185 ? 17.562 0.165 -8.125 1.00 95.25 185 ASN A C 1
ATOM 1407 O O . ASN A 1 185 ? 18.425 1.045 -8.104 1.00 95.25 185 ASN A O 1
ATOM 1411 N N . VAL A 1 186 ? 16.326 0.398 -8.587 1.00 96.06 186 VAL A N 1
ATOM 1412 C CA . VAL A 1 186 ? 15.875 1.735 -9.018 1.00 96.06 186 VAL A CA 1
ATOM 1413 C C . VAL A 1 186 ? 15.920 2.721 -7.850 1.00 96.06 186 VAL A C 1
ATOM 1415 O O . VAL A 1 186 ? 16.466 3.812 -7.998 1.00 96.06 186 VAL A O 1
ATOM 1418 N N . ALA A 1 187 ? 15.409 2.333 -6.679 1.00 95.50 187 ALA A N 1
ATOM 1419 C CA . ALA A 1 187 ? 15.433 3.166 -5.480 1.00 95.50 187 ALA A CA 1
ATOM 1420 C C . ALA A 1 187 ? 16.868 3.516 -5.057 1.00 95.50 187 ALA A C 1
ATOM 1422 O O . ALA A 1 187 ? 17.157 4.678 -4.775 1.00 95.50 187 ALA A O 1
ATOM 1423 N N . MET A 1 188 ? 17.789 2.549 -5.113 1.00 93.44 188 MET A N 1
ATOM 1424 C CA . MET A 1 188 ? 19.211 2.782 -4.855 1.00 93.44 188 MET A CA 1
ATOM 1425 C C . MET A 1 188 ? 19.807 3.813 -5.820 1.00 93.44 188 MET A C 1
ATOM 1427 O O . MET A 1 188 ? 20.479 4.744 -5.377 1.00 93.44 188 MET A O 1
ATOM 1431 N N . LEU A 1 189 ? 19.542 3.679 -7.125 1.00 94.12 189 LEU A N 1
ATOM 1432 C CA . LEU A 1 189 ? 20.003 4.633 -8.141 1.00 94.12 189 LEU A CA 1
ATOM 1433 C C . LEU A 1 189 ? 19.385 6.023 -7.956 1.00 94.12 189 LEU A C 1
ATOM 1435 O O . LEU A 1 189 ? 20.030 7.018 -8.273 1.00 94.12 189 LEU A O 1
ATOM 1439 N N . ALA A 1 190 ? 18.175 6.101 -7.408 1.00 93.56 190 ALA A N 1
ATOM 1440 C CA . ALA A 1 190 ? 17.506 7.345 -7.044 1.00 93.56 190 ALA A CA 1
ATOM 1441 C C . ALA A 1 190 ? 17.934 7.902 -5.670 1.00 93.56 190 ALA A C 1
ATOM 1443 O O . ALA A 1 190 ? 17.420 8.935 -5.242 1.00 93.56 190 ALA A O 1
ATOM 1444 N N . GLY A 1 191 ? 18.861 7.242 -4.966 1.00 92.44 191 GLY A N 1
ATOM 1445 C CA . GLY A 1 191 ? 19.334 7.679 -3.654 1.00 92.44 191 GLY A CA 1
ATOM 1446 C C . GLY A 1 191 ? 18.293 7.515 -2.544 1.00 92.44 191 GLY A C 1
ATOM 1447 O O . GLY A 1 191 ? 18.136 8.414 -1.718 1.00 92.44 191 GLY A O 1
ATOM 1448 N N . GLY A 1 192 ? 17.572 6.393 -2.521 1.00 91.88 192 GLY A N 1
ATOM 1449 C CA . GLY A 1 192 ? 16.559 6.124 -1.504 1.00 91.88 192 GLY A CA 1
ATOM 1450 C C . GLY A 1 192 ? 16.146 4.659 -1.366 1.00 91.88 192 GLY A C 1
ATOM 1451 O O . GLY A 1 192 ? 16.782 3.747 -1.893 1.00 91.88 192 GLY A O 1
ATOM 1452 N N . AS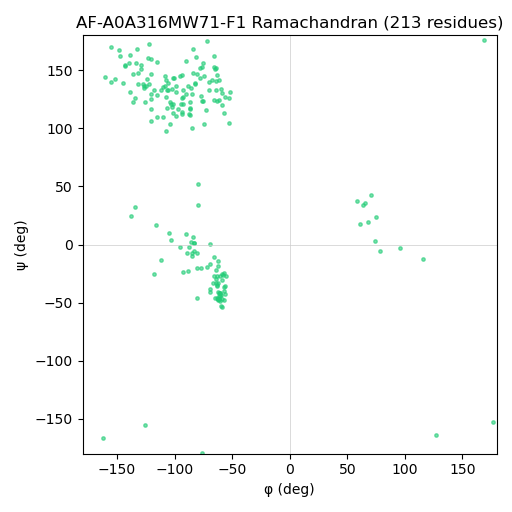N A 1 193 ? 15.037 4.460 -0.656 1.00 92.88 193 ASN A N 1
ATOM 1453 C CA . ASN A 1 193 ? 14.322 3.191 -0.498 1.00 92.88 193 ASN A CA 1
ATOM 1454 C C . ASN A 1 193 ? 12.935 3.292 -1.141 1.00 92.88 193 ASN A C 1
ATOM 1456 O O . ASN A 1 193 ? 12.395 4.387 -1.260 1.00 92.88 193 ASN A O 1
ATOM 1460 N N . ALA A 1 194 ? 12.321 2.176 -1.520 1.00 94.81 194 ALA A N 1
ATOM 1461 C CA . ALA A 1 194 ? 10.946 2.153 -2.018 1.00 94.81 194 ALA A CA 1
ATOM 1462 C C . ALA A 1 194 ? 9.968 1.706 -0.924 1.00 94.81 194 ALA A C 1
ATOM 1464 O O . ALA A 1 194 ? 10.288 0.818 -0.133 1.00 94.81 194 ALA A O 1
ATOM 1465 N N . LYS A 1 195 ? 8.766 2.289 -0.882 1.00 93.94 195 LYS A N 1
ATOM 1466 C CA . LYS A 1 195 ? 7.663 1.815 -0.030 1.00 93.94 195 LYS A CA 1
ATOM 1467 C C . LYS A 1 195 ? 6.299 2.232 -0.580 1.00 93.94 195 LYS A C 1
ATOM 1469 O O . LYS A 1 195 ? 6.231 3.079 -1.468 1.00 93.94 195 LYS A O 1
ATOM 1474 N N . MET A 1 196 ? 5.222 1.688 -0.019 1.00 93.88 196 MET A N 1
ATOM 1475 C CA . MET A 1 196 ? 3.863 2.161 -0.298 1.00 93.88 196 MET A CA 1
ATOM 1476 C C . MET A 1 196 ? 3.503 3.385 0.551 1.00 93.88 196 MET A C 1
ATOM 1478 O O . MET A 1 196 ? 3.805 3.447 1.754 1.00 93.88 196 MET A O 1
ATOM 1482 N N . ASP A 1 197 ? 2.847 4.367 -0.062 1.00 92.12 197 ASP A N 1
ATOM 1483 C CA . ASP A 1 197 ? 2.188 5.459 0.656 1.00 92.12 197 ASP A CA 1
ATOM 1484 C C . ASP A 1 197 ? 0.864 4.999 1.290 1.00 92.12 197 ASP A C 1
ATOM 1486 O O . ASP A 1 197 ? 0.494 3.824 1.253 1.00 92.12 197 ASP A O 1
ATOM 1490 N N . GLU A 1 198 ? 0.170 5.915 1.953 1.00 88.00 198 GLU A N 1
ATOM 1491 C CA . GLU A 1 198 ? -1.110 5.652 2.609 1.00 88.00 198 GLU A CA 1
ATOM 1492 C C . GLU A 1 198 ? -2.225 5.274 1.614 1.00 88.00 198 GLU A C 1
ATOM 1494 O O . GLU A 1 198 ? -3.181 4.605 2.000 1.00 88.00 198 GLU A O 1
ATOM 1499 N N . GLU A 1 199 ? -2.089 5.650 0.340 1.00 90.31 199 GLU A N 1
ATOM 1500 C CA . GLU A 1 199 ? -2.987 5.285 -0.764 1.00 90.31 199 GLU A CA 1
ATOM 1501 C C . GLU A 1 199 ? -2.555 3.992 -1.472 1.00 90.31 199 GLU A C 1
ATOM 1503 O O . GLU A 1 199 ? -3.121 3.630 -2.503 1.00 90.31 199 GLU A O 1
ATOM 1508 N N . ASN A 1 200 ? -1.569 3.284 -0.910 1.00 92.25 200 ASN A N 1
ATOM 1509 C CA . ASN A 1 200 ? -0.990 2.062 -1.456 1.00 92.25 200 ASN A CA 1
ATOM 1510 C C . ASN A 1 200 ? -0.389 2.252 -2.860 1.00 92.25 200 ASN A C 1
ATOM 1512 O O . ASN A 1 200 ? -0.476 1.385 -3.732 1.00 92.25 200 ASN A O 1
ATOM 1516 N N . ARG A 1 201 ? 0.229 3.419 -3.075 1.00 95.56 201 ARG A N 1
ATOM 1517 C CA . ARG A 1 201 ? 1.023 3.730 -4.263 1.00 95.56 201 ARG A CA 1
ATOM 1518 C C . ARG A 1 201 ? 2.504 3.621 -3.928 1.00 95.56 201 ARG A C 1
ATOM 1520 O O . ARG A 1 201 ? 2.968 4.164 -2.924 1.00 95.56 201 ARG A O 1
ATOM 1527 N N . LEU A 1 202 ? 3.258 2.953 -4.788 1.00 97.00 202 LEU A N 1
ATOM 1528 C CA . LEU A 1 202 ? 4.695 2.779 -4.648 1.00 97.00 202 LEU A CA 1
ATOM 1529 C C . LEU A 1 202 ? 5.405 4.112 -4.892 1.00 97.00 202 LEU A C 1
ATOM 1531 O O . LEU A 1 202 ? 5.128 4.801 -5.875 1.00 97.00 202 LEU A O 1
ATOM 1535 N N . TYR A 1 203 ? 6.338 4.477 -4.021 1.00 95.56 203 TYR A N 1
ATOM 1536 C CA . TYR A 1 203 ? 7.173 5.662 -4.192 1.00 95.56 203 TYR A CA 1
ATOM 1537 C C . TYR A 1 203 ? 8.564 5.458 -3.600 1.00 95.56 203 TYR A C 1
ATOM 1539 O O . TYR A 1 203 ? 8.785 4.566 -2.779 1.00 95.56 203 TYR A O 1
ATOM 1547 N N . ILE A 1 204 ? 9.500 6.310 -4.020 1.00 94.56 204 ILE A N 1
ATOM 1548 C CA . ILE A 1 204 ? 10.863 6.333 -3.496 1.00 94.56 204 ILE A CA 1
ATOM 1549 C C . ILE A 1 204 ? 10.936 7.367 -2.373 1.00 94.56 204 ILE A C 1
ATOM 1551 O O . ILE A 1 204 ? 10.667 8.551 -2.574 1.00 94.56 204 ILE A O 1
ATOM 1555 N N . VAL A 1 205 ? 11.312 6.904 -1.187 1.00 91.19 205 VAL A N 1
ATOM 1556 C CA . VAL A 1 205 ? 11.687 7.726 -0.042 1.00 91.19 205 VAL A CA 1
ATOM 1557 C C . VAL A 1 205 ? 13.180 8.023 -0.170 1.00 91.19 205 VAL A C 1
ATOM 1559 O O . VAL A 1 205 ? 13.977 7.089 -0.048 1.00 91.19 205 VAL A O 1
ATOM 1562 N N . PRO A 1 206 ? 13.582 9.279 -0.423 1.00 88.81 206 PRO A N 1
ATOM 1563 C CA . PRO A 1 206 ? 14.994 9.630 -0.494 1.00 88.81 206 PRO A CA 1
ATOM 1564 C C . PRO A 1 206 ? 15.668 9.418 0.864 1.00 88.81 206 PRO A C 1
ATOM 1566 O O . PRO A 1 206 ? 15.025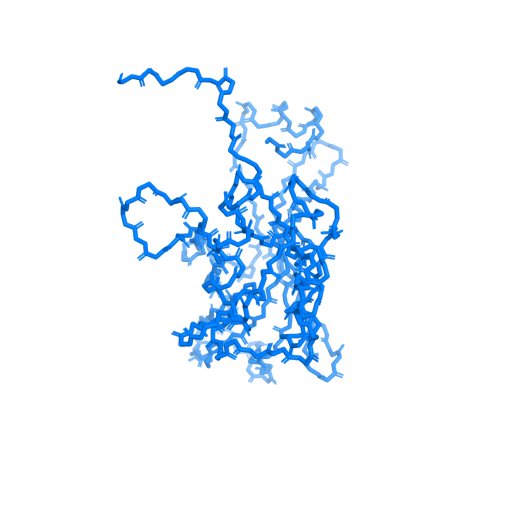 9.535 1.912 1.00 88.81 206 PRO A O 1
ATOM 1569 N N . TYR A 1 207 ? 16.968 9.133 0.855 1.00 86.06 207 TYR A N 1
ATOM 1570 C CA . TYR A 1 207 ? 17.757 9.192 2.079 1.00 86.06 207 TYR A CA 1
ATOM 1571 C C . TYR A 1 207 ? 17.800 10.627 2.596 1.00 86.06 207 TYR A C 1
ATOM 1573 O O . TYR A 1 207 ? 18.067 11.566 1.843 1.00 86.06 207 TYR A O 1
ATOM 1581 N N . ASP A 1 208 ? 17.564 10.784 3.892 1.00 79.19 208 ASP A N 1
ATOM 1582 C CA . ASP A 1 208 ? 17.765 12.051 4.572 1.00 79.19 208 ASP A CA 1
ATOM 1583 C C . ASP A 1 208 ? 19.168 12.066 5.184 1.00 79.19 208 ASP A C 1
ATOM 1585 O O . ASP A 1 208 ? 19.473 11.290 6.088 1.00 79.19 208 ASP A O 1
ATOM 1589 N N . PHE A 1 209 ? 20.031 12.928 4.651 1.00 73.00 209 PHE A N 1
ATOM 1590 C CA . PHE A 1 209 ? 21.386 13.157 5.159 1.00 73.00 209 PHE A CA 1
ATOM 1591 C C . PHE A 1 209 ? 21.500 14.484 5.924 1.00 73.00 209 PHE A C 1
ATOM 1593 O O . PHE A 1 209 ? 22.611 14.936 6.205 1.00 73.00 209 PHE A O 1
ATOM 1600 N N . SER A 1 210 ? 20.374 15.150 6.204 1.00 74.62 210 SER A N 1
ATOM 1601 C CA . SER A 1 210 ? 20.366 16.459 6.862 1.00 74.62 210 SER A CA 1
ATOM 1602 C C . SER A 1 210 ? 20.620 16.383 8.372 1.00 74.62 210 SER A C 1
ATOM 1604 O O . SER A 1 210 ? 21.095 17.360 8.952 1.00 74.62 210 SER A O 1
ATOM 1606 N N . GLU A 1 211 ? 20.413 15.219 8.994 1.00 56.38 211 GLU A N 1
ATOM 1607 C CA . GLU A 1 211 ? 20.830 14.952 10.371 1.00 56.38 211 GLU A CA 1
ATOM 1608 C C . GLU A 1 211 ? 22.157 14.182 10.375 1.00 56.38 211 GLU A C 1
ATOM 1610 O O . GLU A 1 211 ? 22.246 13.029 9.951 1.00 56.38 211 GLU A O 1
ATOM 1615 N N . GLY A 1 212 ? 23.230 14.845 10.814 1.00 43.72 212 GLY A N 1
ATOM 1616 C CA . GLY A 1 212 ? 24.536 14.214 10.971 1.00 43.72 212 GLY A CA 1
ATOM 1617 C C . GLY A 1 212 ? 24.457 13.045 11.953 1.00 43.72 212 GLY A C 1
ATOM 1618 O O . GLY A 1 212 ? 23.888 13.179 13.031 1.00 43.72 212 GLY A O 1
ATOM 1619 N N . PHE A 1 213 ? 25.046 11.907 11.587 1.00 39.44 213 PHE A N 1
ATOM 1620 C CA . PHE A 1 213 ? 25.182 10.736 12.450 1.00 39.44 213 PHE A CA 1
ATOM 1621 C C . PHE A 1 213 ? 25.821 11.123 13.795 1.00 39.44 213 PHE A C 1
ATOM 1623 O O . PHE A 1 213 ? 27.033 11.334 13.869 1.00 39.44 213 PHE A O 1
ATOM 1630 N N . SER A 1 214 ? 25.034 11.192 14.868 1.00 30.69 214 SER A N 1
ATOM 1631 C CA . SER A 1 214 ? 25.566 11.062 16.223 1.00 30.69 214 SER A CA 1
ATOM 1632 C C . SER A 1 214 ? 25.611 9.575 16.570 1.00 30.69 214 SER A C 1
ATOM 1634 O O . SER A 1 214 ? 24.563 8.932 16.650 1.00 30.69 214 SER A O 1
ATOM 1636 N N . ILE A 1 215 ? 26.837 9.057 16.689 1.00 36.00 215 ILE A N 1
ATOM 1637 C CA . ILE A 1 215 ? 27.177 7.715 17.192 1.00 36.00 215 ILE A CA 1
ATOM 1638 C C . ILE A 1 215 ? 26.621 7.449 18.593 1.00 36.00 215 ILE A C 1
ATOM 1640 O O . ILE A 1 215 ? 26.517 8.417 19.380 1.00 36.00 215 ILE A O 1
#

Foldseek 3Di:
DDDDDPLVVVVVVPDDPKWKWKWKQDPVRDIDIDTRVFFDPPDWDWDWDQPDPDDQQLGETKIKTKTKTFCQVVPCVPDFQQFIKMWMWIWDQGPVGIDTDTPAIWGFHDGWDDDSIIITMTIFLLVLQQAFDDFPDDPFDFQLVSLVRLCVVSVAAAPDSDAARRRPTDGDDDHDDTSSVVSSVSLNNRQFYWYADRHSHIDGDHDDCVDPDDD

Nearest PDB structures (foldseek):
  7aef-assembly1_q  TM=6.448E-01  e=4.380E-05  Algoriphagus machipongonensis
  6j0m-assembly1_C  TM=6.009E-01  e=2.379E-03  Photorhabdus asymbiotica
  8gra-assembly1_G  TM=6.856E-01  e=1.754E-02  Bacteroides fragilis
  8rk3-assembly1_g  TM=5.119E-01  e=4.996E-03  Pseudomonas phage JBD30
  2fg9-assembly1_A  TM=2.304E-01  e=2.983E+00  Bacteroides thetaiotaomicron VPI-5482

pLDDT: mean 86.81, std 14.96, range [30.69, 98.12]

Mean predicted aligned error: 7.11 Å

Radius of gyration: 19.94 Å; Cα contacts (8 Å, |Δi|>4): 421; chains: 1; bounding box: 48×40×54 Å

Sequence (215 aa):
MRNVSNGFKNTMETRRDFYSRAVFTFPDGDNLTLGKSEFSISGNGIVDGAGSNAFPLGAVIAKQVTFSINNDRGQYADYSFYGASVVLYLCFDIESGTEELKIGTFYVVSPETYGSTITLQAMDDIHKLDITYTTSLSFPATLGELMVDACGTCGVTLATSVFPNSDFAIKKKPSGITFRDFVGNVAMLAGGNAKMDEENRLYIVPYDFSEGFSI

Secondary structure (DSSP, 8-state):
-----HHHHHHHTT----EEEEEEE-TTS-EEEE-TTTB-SSS-EEEEE-SSSS--SS-EEEEEEEEEEE-TT-TTTT---TT-EEEEEEEEEETTEEEEEEEEEEEE-SPPBPSSEEEEEEE-GGGGG-SB----PPSSEEHHHHHHHHHHHTT-EES-S--TTTTPEE-S---S-BHHHHHHHHHHHTTEEEEE-TTSEEEEEE---SS----

Solvent-accessible surface area (backbone atoms only — not comparable to full-atom values): 12177 Å² total; per-residue (Å²): 134,84,92,71,55,69,62,52,57,59,48,49,77,82,46,82,82,61,40,52,34,37,41,35,39,34,86,89,67,52,74,50,79,42,38,67,89,35,48,52,98,68,70,66,48,77,48,77,47,66,87,59,98,61,89,72,77,13,28,55,41,40,46,38,39,38,45,38,35,66,19,76,82,51,83,58,71,90,62,71,59,62,63,12,37,34,42,36,27,45,34,37,81,38,97,94,43,75,48,75,43,74,66,27,39,28,33,27,78,40,83,70,47,85,54,56,45,35,42,40,41,27,30,35,67,58,71,53,26,77,42,76,53,74,77,91,77,68,67,66,38,29,44,22,60,53,50,52,52,46,25,58,75,48,76,40,48,66,68,62,60,78,54,60,62,22,79,46,66,44,72,66,85,83,79,97,46,30,37,41,55,49,50,9,53,51,16,40,69,36,50,16,27,26,33,62,46,54,85,42,23,39,40,69,47,62,67,79,76,87,68,76,88,78,130